Protein AF-A0A1S6EUA1-F1 (afdb_monomer_lite)

Foldseek 3Di:
DLVVLLVVLVVLLVVLVVLLVVLVVCVVVLVVLVVVLCVLVVVLVVVQDDDDPDPLSVLLVVLVVLLVVLSVLLVVLSCVLPPDDDQQDQDDPVVLVVQLVVQLVVVVVVVDDPVCSNVVSVVVSSVVSSVSSNVRSVVSVVVSVVSVVSNVVSVVSSVVSVVSSVVSVVSVVVVCVVVVVDPPPPPPPPPPDDDDDDDDDDDDDDDDDDDDDDDDDDDDDDDDDDDDDDDDDPDDDDDDDDDDDDDDDDDD

Structure (mmCIF, N/CA/C/O backbone):
data_AF-A0A1S6EUA1-F1
#
_entry.id   AF-A0A1S6EUA1-F1
#
loop_
_atom_site.group_PDB
_atom_site.id
_atom_site.type_symbol
_atom_site.label_atom_id
_atom_site.label_alt_id
_atom_site.label_comp_id
_atom_site.label_asym_id
_atom_site.label_entity_id
_atom_site.label_seq_id
_atom_site.pdbx_PDB_ins_code
_atom_site.Cartn_x
_atom_site.Cartn_y
_atom_site.Cartn_z
_atom_site.occupancy
_atom_site.B_iso_or_equiv
_atom_site.auth_seq_id
_atom_site.auth_comp_id
_atom_site.auth_asym_id
_atom_site.auth_atom_id
_atom_site.pdbx_PDB_model_num
ATOM 1 N N . MET A 1 1 ? -7.491 -8.483 34.861 1.00 74.00 1 MET A N 1
ATOM 2 C CA . MET A 1 1 ? -7.467 -9.248 33.589 1.00 74.00 1 MET A CA 1
ATOM 3 C C . MET A 1 1 ? -8.065 -8.430 32.451 1.00 74.00 1 MET A C 1
ATOM 5 O O . MET A 1 1 ? -7.442 -8.366 31.402 1.00 74.00 1 MET A O 1
ATOM 9 N N . PHE A 1 2 ? -9.201 -7.759 32.667 1.00 79.81 2 PHE A N 1
ATOM 10 C CA . PHE A 1 2 ? -9.838 -6.901 31.665 1.00 79.81 2 PHE A CA 1
ATOM 11 C C . PHE A 1 2 ? -8.942 -5.738 31.181 1.00 79.81 2 PHE A C 1
ATOM 13 O O . PHE A 1 2 ? -8.683 -5.632 29.987 1.00 79.81 2 PHE A O 1
ATOM 20 N N . ASP A 1 3 ? -8.320 -4.987 32.099 1.00 82.31 3 ASP A N 1
ATOM 21 C CA . ASP A 1 3 ? -7.388 -3.890 31.758 1.00 82.31 3 ASP A CA 1
ATOM 22 C C . ASP A 1 3 ? -6.218 -4.311 30.855 1.00 82.31 3 ASP A C 1
ATOM 24 O O . ASP A 1 3 ? -5.652 -3.505 30.118 1.00 82.31 3 ASP A O 1
ATOM 28 N N . TYR A 1 4 ? -5.804 -5.579 30.942 1.00 87.50 4 TYR A N 1
ATOM 29 C CA . TYR A 1 4 ? -4.745 -6.116 30.093 1.00 87.50 4 TYR A CA 1
ATOM 30 C C . TYR A 1 4 ? -5.233 -6.296 28.651 1.00 87.50 4 TYR A C 1
ATOM 32 O O . TYR A 1 4 ? -4.510 -5.950 27.718 1.00 87.50 4 TYR A O 1
ATOM 40 N N . LEU A 1 5 ? -6.459 -6.796 28.469 1.00 83.25 5 LEU A N 1
ATOM 41 C CA . LEU A 1 5 ? -7.067 -6.983 27.152 1.00 83.25 5 LEU A CA 1
ATOM 42 C C . LEU A 1 5 ? -7.322 -5.641 26.466 1.00 83.25 5 LEU A C 1
ATOM 44 O O . LEU A 1 5 ? -6.955 -5.482 25.306 1.00 83.25 5 LEU A O 1
ATOM 48 N N . GLU A 1 6 ? -7.855 -4.658 27.192 1.00 81.19 6 GLU A N 1
ATOM 49 C CA . GLU A 1 6 ? -8.087 -3.309 26.666 1.00 81.19 6 GLU A CA 1
ATOM 50 C C . GLU A 1 6 ? -6.788 -2.679 26.141 1.00 81.19 6 GLU A C 1
ATOM 52 O O . GLU A 1 6 ? -6.712 -2.257 24.983 1.00 81.19 6 GLU A O 1
ATOM 57 N N . LYS A 1 7 ? -5.725 -2.699 26.957 1.00 88.62 7 LYS A N 1
ATOM 58 C CA . LYS A 1 7 ? -4.402 -2.199 26.557 1.00 88.62 7 LYS A CA 1
ATOM 59 C C . LYS A 1 7 ? -3.855 -2.947 25.347 1.00 88.62 7 LYS A C 1
ATOM 61 O O . LYS A 1 7 ? -3.331 -2.320 24.430 1.00 88.62 7 LYS A O 1
ATOM 66 N N . HIS A 1 8 ? -3.996 -4.271 25.320 1.00 89.56 8 HIS A N 1
ATOM 67 C CA . HIS A 1 8 ? -3.525 -5.083 24.204 1.00 89.56 8 HIS A CA 1
ATOM 68 C C . HIS A 1 8 ? -4.258 -4.749 22.895 1.00 89.56 8 HIS A C 1
ATOM 70 O O . HIS A 1 8 ? -3.614 -4.599 21.856 1.00 89.56 8 HIS A O 1
ATOM 76 N N . CYS A 1 9 ? -5.580 -4.576 22.940 1.00 84.88 9 CYS A N 1
ATOM 77 C CA . CYS A 1 9 ? -6.389 -4.192 21.783 1.00 84.88 9 CYS A CA 1
ATOM 78 C C . CYS A 1 9 ? -6.052 -2.777 21.290 1.00 84.88 9 CYS A C 1
ATOM 80 O O . CYS A 1 9 ? -5.873 -2.577 20.087 1.00 84.88 9 CYS A O 1
ATOM 82 N N . ALA A 1 10 ? -5.885 -1.817 22.203 1.00 84.00 10 ALA A N 1
ATOM 83 C CA . ALA A 1 10 ? -5.484 -0.453 21.865 1.00 84.00 10 ALA A CA 1
ATOM 84 C C . ALA A 1 10 ? -4.084 -0.405 21.225 1.00 84.00 10 ALA A C 1
ATOM 86 O O . ALA A 1 10 ? -3.882 0.260 20.205 1.00 84.00 10 ALA A O 1
ATOM 87 N N . GLU A 1 11 ? -3.117 -1.148 21.772 1.00 90.88 11 GLU A N 1
ATOM 88 C CA . GLU A 1 11 ? -1.783 -1.279 21.179 1.00 90.88 11 GLU A CA 1
ATOM 89 C C . GLU A 1 11 ? -1.820 -1.955 19.808 1.00 90.88 11 GLU A C 1
ATOM 91 O O . GLU A 1 11 ? -1.130 -1.509 18.889 1.00 90.88 11 GLU A O 1
ATOM 96 N N . ALA A 1 12 ? -2.604 -3.024 19.654 1.00 85.50 12 ALA A N 1
ATOM 97 C CA . ALA A 1 12 ? -2.752 -3.715 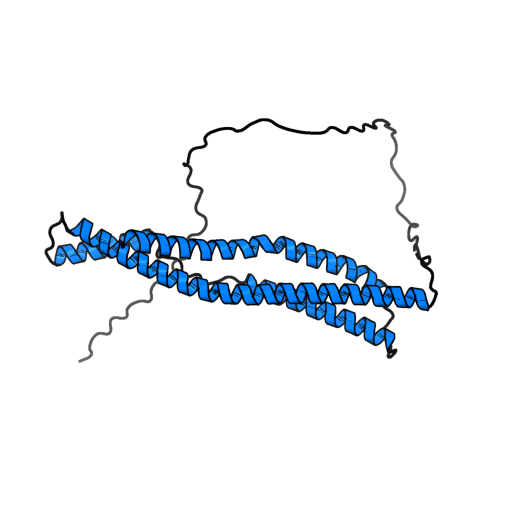18.380 1.00 85.50 12 ALA A CA 1
ATOM 98 C C . ALA A 1 12 ? -3.315 -2.769 17.314 1.00 85.50 12 ALA A C 1
ATOM 100 O O . ALA A 1 12 ? -2.728 -2.651 16.241 1.00 85.50 12 ALA A O 1
ATOM 101 N N . TYR A 1 13 ? -4.381 -2.032 17.634 1.00 85.62 13 TYR A N 1
ATOM 102 C CA . TYR A 1 13 ? -4.947 -1.019 16.748 1.00 85.62 13 TYR A CA 1
ATOM 103 C C . TYR A 1 13 ? -3.916 0.058 16.381 1.00 85.62 13 TYR A C 1
ATOM 105 O O . TYR A 1 13 ? -3.726 0.352 15.201 1.00 85.62 13 TYR A O 1
ATOM 113 N N . LYS A 1 14 ? -3.183 0.591 17.369 1.00 89.44 14 LYS A N 1
ATOM 114 C CA . LYS A 1 14 ? -2.126 1.582 17.132 1.00 89.44 14 LYS A CA 1
ATOM 115 C C . LYS A 1 14 ? -1.061 1.064 16.162 1.00 89.44 14 LYS A C 1
ATOM 117 O O . LYS A 1 14 ? -0.695 1.777 15.234 1.00 89.44 14 LYS A O 1
ATOM 122 N N . ARG A 1 15 ? -0.607 -0.185 16.319 1.00 89.44 15 ARG A N 1
ATOM 123 C CA . ARG A 1 15 ? 0.368 -0.800 15.400 1.00 89.44 15 ARG A CA 1
ATOM 124 C C . ARG A 1 15 ? -0.157 -0.873 13.966 1.00 89.44 15 ARG A C 1
ATOM 126 O O . ARG A 1 15 ? 0.614 -0.646 13.039 1.00 89.44 15 ARG A O 1
ATOM 133 N N . GLU A 1 16 ? -1.438 -1.187 13.772 1.00 86.88 16 GLU A N 1
ATOM 134 C CA . GLU A 1 16 ? -2.043 -1.241 12.433 1.00 86.88 16 GLU A CA 1
ATOM 135 C C . GLU A 1 16 ? -2.147 0.156 11.792 1.00 86.88 16 GLU A C 1
ATOM 137 O O . GLU A 1 16 ? -1.987 0.279 10.577 1.00 86.88 16 GLU A O 1
ATOM 142 N N . VAL A 1 17 ? -2.352 1.210 12.593 1.00 86.12 17 VAL A N 1
ATOM 143 C CA . VAL A 1 17 ? -2.317 2.611 12.132 1.00 86.12 17 VAL A CA 1
ATOM 144 C C . VAL A 1 17 ? -0.888 3.043 11.782 1.00 86.12 17 VAL A C 1
ATOM 146 O O . VAL A 1 17 ? -0.659 3.596 10.707 1.00 86.12 17 VAL A O 1
ATOM 149 N N . ASP A 1 18 ? 0.094 2.726 12.631 1.00 89.19 18 ASP A N 1
ATOM 150 C CA . ASP A 1 18 ? 1.508 3.057 12.400 1.00 89.19 18 ASP A CA 1
ATOM 151 C C . ASP A 1 18 ? 2.053 2.388 11.117 1.00 89.19 18 ASP A C 1
ATOM 153 O O . ASP A 1 18 ? 2.894 2.947 10.402 1.00 89.19 18 ASP A O 1
ATOM 157 N N . GLN A 1 19 ? 1.559 1.191 10.775 1.00 85.12 19 GLN A N 1
ATOM 158 C CA . GLN A 1 19 ? 1.903 0.519 9.517 1.00 85.12 19 GLN A CA 1
ATOM 159 C C . GLN A 1 19 ? 1.445 1.293 8.275 1.00 85.12 19 GLN A C 1
ATOM 161 O O . GLN A 1 19 ? 2.119 1.219 7.241 1.00 85.12 19 GLN A O 1
ATOM 166 N N . ASP A 1 20 ? 0.344 2.043 8.357 1.00 83.12 20 ASP A N 1
ATOM 167 C CA . ASP A 1 20 ? -0.140 2.859 7.244 1.00 83.12 20 ASP A CA 1
ATOM 168 C C . ASP A 1 20 ? 0.782 4.059 6.991 1.00 83.12 20 ASP A C 1
ATOM 170 O O . ASP A 1 20 ? 1.162 4.339 5.851 1.00 83.12 20 ASP A O 1
ATOM 174 N N . GLU A 1 21 ? 1.267 4.703 8.056 1.00 85.38 21 GLU A N 1
ATOM 175 C CA . GLU A 1 21 ? 2.239 5.798 7.945 1.00 85.38 21 GLU A CA 1
ATOM 176 C C . GLU A 1 21 ? 3.530 5.341 7.241 1.00 85.38 21 GLU A C 1
ATOM 178 O O . GLU A 1 21 ? 4.130 6.068 6.441 1.00 85.38 21 GLU A O 1
ATOM 183 N N . ASN A 1 22 ? 3.932 4.085 7.460 1.00 86.62 22 ASN A N 1
ATOM 184 C CA . ASN A 1 22 ? 5.102 3.501 6.811 1.00 86.62 22 ASN A CA 1
ATOM 185 C C . ASN A 1 22 ? 4.954 3.387 5.277 1.00 86.62 22 ASN A C 1
ATOM 187 O O . ASN A 1 22 ? 5.954 3.270 4.561 1.00 86.62 22 ASN A O 1
ATOM 191 N N . VAL A 1 23 ? 3.731 3.412 4.733 1.00 82.44 23 VAL A N 1
ATOM 192 C CA . VAL A 1 23 ? 3.513 3.496 3.279 1.00 82.44 23 VAL A CA 1
ATOM 193 C C . VAL A 1 23 ? 3.937 4.871 2.780 1.00 82.44 23 VAL A C 1
ATOM 195 O O . VAL A 1 23 ? 4.782 4.960 1.884 1.00 82.44 23 VAL A O 1
ATOM 198 N N . PHE A 1 24 ? 3.439 5.934 3.410 1.00 85.88 24 PHE A N 1
ATOM 199 C CA . PHE A 1 24 ? 3.768 7.311 3.043 1.00 85.88 24 PHE A CA 1
ATOM 200 C C . PHE A 1 24 ? 5.256 7.611 3.207 1.00 85.88 24 PHE A C 1
ATOM 202 O O . PHE A 1 24 ? 5.861 8.226 2.329 1.00 85.88 24 PHE A O 1
ATOM 209 N N . ARG A 1 25 ? 5.882 7.077 4.262 1.00 89.31 25 ARG A N 1
ATOM 210 C CA . ARG A 1 25 ? 7.328 7.213 4.488 1.00 89.31 25 ARG A CA 1
ATOM 211 C C . ARG A 1 25 ? 8.176 6.577 3.380 1.00 89.31 25 ARG A C 1
ATOM 213 O O . ARG A 1 25 ? 9.310 6.991 3.165 1.00 89.31 25 ARG A O 1
ATOM 220 N N . SER A 1 26 ? 7.638 5.594 2.657 1.00 90.12 26 SER A N 1
ATOM 221 C CA . SER A 1 26 ? 8.352 4.915 1.569 1.00 90.12 26 SER A CA 1
ATOM 222 C C . SER A 1 26 ? 8.176 5.549 0.188 1.00 90.12 26 SER A C 1
ATOM 224 O O . SER A 1 26 ? 8.956 5.245 -0.714 1.00 90.12 26 SER A O 1
ATOM 226 N N . LEU A 1 27 ? 7.208 6.456 0.006 1.00 90.12 27 LEU A N 1
ATOM 227 C CA . LEU A 1 27 ? 6.959 7.119 -1.281 1.00 90.12 27 LEU A CA 1
ATOM 228 C C . LEU A 1 27 ? 8.180 7.862 -1.849 1.00 90.12 27 LEU A C 1
ATOM 230 O O . LEU A 1 27 ? 8.444 7.703 -3.044 1.00 90.12 27 LEU A O 1
ATOM 234 N N . PRO A 1 28 ? 8.974 8.604 -1.049 1.00 94.12 28 PRO A N 1
ATOM 235 C CA . PRO A 1 28 ? 10.167 9.274 -1.562 1.00 94.12 28 PRO A CA 1
ATOM 236 C C . PRO A 1 28 ? 11.187 8.304 -2.173 1.00 94.12 28 PRO A C 1
ATOM 238 O O . PRO A 1 28 ? 11.816 8.626 -3.176 1.00 94.12 28 PRO A O 1
ATOM 241 N N . PHE A 1 29 ? 11.316 7.093 -1.620 1.00 92.00 29 PHE A N 1
ATOM 242 C CA . PHE A 1 29 ? 12.220 6.067 -2.147 1.00 92.00 29 PHE A CA 1
ATOM 243 C C . PHE A 1 29 ? 11.764 5.539 -3.516 1.00 92.00 29 PHE A C 1
ATOM 245 O O . PHE A 1 29 ? 12.578 5.387 -4.431 1.00 92.00 29 PHE A O 1
ATOM 252 N N . PHE A 1 30 ? 10.459 5.301 -3.687 1.00 91.94 30 PHE A N 1
ATOM 253 C CA . PHE A 1 30 ? 9.894 4.928 -4.987 1.00 91.94 30 PHE A CA 1
ATOM 254 C C . PHE A 1 30 ? 10.106 6.035 -6.022 1.00 91.94 30 PHE A C 1
ATOM 256 O O . PHE A 1 30 ? 10.570 5.759 -7.127 1.00 91.94 30 PHE A O 1
ATOM 263 N N . ALA A 1 31 ? 9.828 7.287 -5.648 1.00 93.88 31 ALA A N 1
ATOM 264 C CA . ALA A 1 31 ? 10.013 8.440 -6.522 1.00 93.88 31 ALA A CA 1
ATOM 265 C C . ALA A 1 31 ? 11.479 8.613 -6.951 1.00 93.88 31 ALA A C 1
ATOM 267 O O . ALA A 1 31 ? 11.753 8.786 -8.137 1.00 93.88 31 ALA A O 1
ATOM 268 N N . ALA A 1 32 ? 12.425 8.499 -6.014 1.00 95.75 32 ALA A N 1
ATOM 269 C CA . ALA A 1 32 ? 13.853 8.577 -6.312 1.00 95.75 32 ALA A CA 1
ATOM 270 C C . ALA A 1 32 ? 14.290 7.480 -7.294 1.00 95.75 32 ALA A C 1
ATOM 272 O O . ALA A 1 32 ? 14.979 7.758 -8.274 1.00 95.75 32 ALA A O 1
ATOM 273 N N . THR A 1 33 ? 13.840 6.242 -7.073 1.00 94.00 33 THR A N 1
ATOM 274 C CA . THR A 1 33 ? 14.194 5.107 -7.936 1.00 94.00 33 THR A CA 1
ATOM 275 C C . THR A 1 33 ? 13.605 5.254 -9.341 1.00 94.00 33 THR A C 1
ATOM 277 O O . THR A 1 33 ? 14.292 4.981 -10.325 1.00 94.00 33 THR A O 1
ATOM 280 N N . LEU A 1 34 ? 12.364 5.735 -9.459 1.00 93.38 34 LEU A N 1
ATOM 281 C CA . LEU A 1 34 ? 11.766 6.085 -10.752 1.00 93.38 34 LEU A CA 1
ATOM 282 C C . LEU A 1 34 ? 12.544 7.210 -11.444 1.00 93.38 34 LEU A C 1
ATOM 284 O O . LEU A 1 34 ? 12.797 7.125 -12.642 1.00 93.38 34 LEU A O 1
ATOM 288 N N . GLY A 1 35 ? 12.983 8.224 -10.694 1.00 95.12 35 GLY A N 1
ATOM 289 C CA . GLY A 1 35 ? 13.841 9.292 -11.209 1.00 95.12 35 GLY A CA 1
ATOM 290 C C . GLY A 1 35 ? 15.148 8.759 -11.799 1.00 95.12 35 GLY A C 1
ATOM 291 O O . GLY A 1 35 ? 15.516 9.133 -12.911 1.00 95.12 35 GLY A O 1
ATOM 292 N N . VAL A 1 36 ? 15.807 7.824 -11.108 1.00 95.38 36 VAL A N 1
ATOM 293 C CA . VAL A 1 36 ? 17.011 7.142 -11.615 1.00 95.38 36 VAL A CA 1
ATOM 294 C C . VAL A 1 36 ? 16.710 6.353 -12.891 1.00 95.38 36 VAL A C 1
ATOM 296 O O . VAL A 1 36 ? 17.462 6.458 -13.857 1.00 95.38 36 VAL A O 1
ATOM 299 N N . GLN A 1 37 ? 15.604 5.604 -12.940 1.00 93.25 37 GLN A N 1
ATOM 300 C CA . GLN A 1 37 ? 15.212 4.878 -14.155 1.00 93.25 37 GLN A CA 1
ATOM 301 C C . GLN A 1 37 ? 14.992 5.826 -15.335 1.00 93.25 37 GLN A C 1
ATOM 303 O O . GLN A 1 37 ? 15.506 5.578 -16.421 1.00 93.25 37 GLN A O 1
ATOM 308 N N . ILE A 1 38 ? 14.289 6.940 -15.123 1.00 93.75 38 ILE A N 1
ATOM 309 C CA . ILE A 1 38 ? 14.068 7.959 -16.156 1.00 93.75 38 ILE A CA 1
ATOM 310 C C . ILE A 1 38 ? 15.405 8.548 -16.629 1.00 93.75 38 ILE A C 1
ATOM 312 O O . ILE A 1 38 ? 15.629 8.659 -17.833 1.00 93.75 38 ILE A O 1
ATOM 316 N N . ALA A 1 39 ? 16.315 8.865 -15.704 1.00 94.56 39 ALA A N 1
ATOM 317 C CA . ALA A 1 39 ? 17.638 9.395 -16.030 1.00 94.56 39 ALA A CA 1
ATOM 318 C C . ALA A 1 39 ? 18.484 8.422 -16.870 1.00 94.56 39 ALA A C 1
ATOM 320 O O . ALA A 1 39 ? 19.243 8.864 -17.730 1.00 94.56 39 ALA A O 1
ATOM 321 N N . ILE A 1 40 ? 18.329 7.110 -16.659 1.00 92.25 40 ILE A N 1
ATOM 322 C CA . ILE A 1 40 ? 18.958 6.070 -17.485 1.00 92.25 40 ILE A CA 1
ATOM 323 C C . ILE A 1 40 ? 18.266 5.971 -18.852 1.00 92.25 40 ILE A C 1
ATOM 325 O O . ILE A 1 40 ? 18.936 5.897 -19.877 1.00 92.25 40 ILE A O 1
ATOM 329 N N . LEU A 1 41 ? 16.932 5.984 -18.892 1.00 93.06 41 LEU A N 1
ATOM 330 C CA . LEU A 1 41 ? 16.166 5.727 -20.113 1.00 93.06 41 LEU A CA 1
ATOM 331 C C . LEU A 1 41 ? 16.222 6.871 -21.130 1.00 93.06 41 LEU A C 1
ATOM 333 O O . LEU A 1 41 ? 16.334 6.594 -22.320 1.00 93.06 41 LEU A O 1
ATOM 337 N N . ILE A 1 42 ? 16.183 8.137 -20.700 1.00 94.31 42 ILE A N 1
ATOM 338 C CA . ILE A 1 42 ? 16.215 9.303 -21.606 1.00 94.31 42 ILE A CA 1
ATOM 339 C C . ILE A 1 42 ? 17.389 9.248 -22.609 1.00 94.31 42 ILE A C 1
ATOM 341 O O . ILE A 1 42 ? 17.136 9.313 -23.817 1.00 94.31 42 ILE A O 1
ATOM 345 N N . PRO A 1 43 ? 18.661 9.111 -22.180 1.00 93.19 43 PRO A N 1
ATOM 346 C CA . PRO A 1 43 ? 19.782 9.063 -23.114 1.00 93.19 43 PRO A CA 1
ATOM 347 C C . PRO A 1 43 ? 19.796 7.786 -23.963 1.00 93.19 43 PRO A C 1
ATOM 349 O O . PRO A 1 43 ? 20.267 7.837 -25.099 1.00 93.19 43 PRO A O 1
ATOM 352 N N . LEU A 1 44 ? 19.280 6.661 -23.453 1.00 91.88 44 LEU A N 1
ATOM 353 C CA . LEU A 1 44 ? 19.180 5.417 -24.224 1.00 91.88 44 LEU A CA 1
ATOM 354 C C . LEU A 1 44 ? 18.175 5.566 -25.365 1.00 91.88 44 LEU A C 1
ATOM 356 O O . LEU A 1 44 ? 18.509 5.262 -26.506 1.00 91.88 44 LEU A O 1
ATOM 360 N N . VAL A 1 45 ? 16.985 6.106 -25.082 1.00 93.50 45 VAL A N 1
ATOM 361 C CA . VAL A 1 45 ? 15.932 6.345 -26.083 1.00 93.50 45 VAL A CA 1
ATOM 362 C C . VAL A 1 45 ? 16.420 7.255 -27.206 1.00 93.50 45 VAL A C 1
ATOM 364 O O . VAL A 1 45 ? 16.160 6.974 -28.372 1.00 93.50 45 VAL A O 1
ATOM 367 N N . ALA A 1 46 ? 17.203 8.287 -26.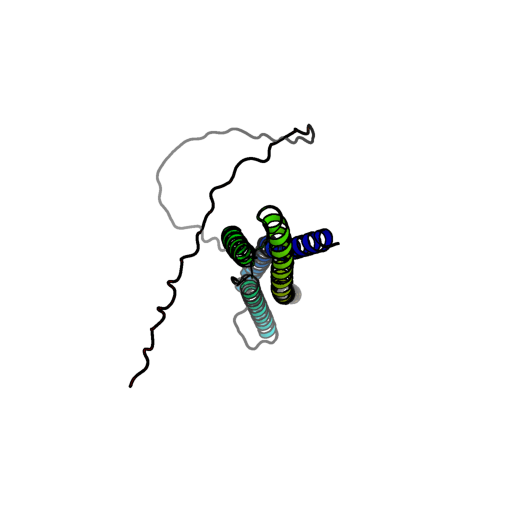887 1.00 91.81 46 ALA A N 1
ATOM 368 C CA . ALA A 1 46 ? 17.790 9.172 -27.894 1.00 91.81 46 ALA A CA 1
ATOM 369 C C . ALA A 1 46 ? 18.821 8.481 -28.814 1.00 91.81 46 ALA A C 1
ATOM 371 O O . ALA A 1 46 ? 19.114 8.989 -29.895 1.00 91.81 46 ALA A O 1
ATOM 372 N N . ARG A 1 47 ? 19.385 7.344 -28.389 1.00 91.75 47 ARG A N 1
ATOM 373 C CA . ARG A 1 47 ? 20.386 6.562 -29.133 1.00 91.75 47 ARG A CA 1
ATOM 374 C C . ARG A 1 47 ? 19.815 5.297 -29.768 1.00 91.75 47 ARG A C 1
ATOM 376 O O . ARG A 1 47 ? 20.562 4.566 -30.417 1.00 91.75 47 ARG A O 1
ATOM 383 N N . LEU A 1 48 ? 18.530 5.003 -29.567 1.00 92.00 48 LEU A N 1
ATOM 384 C CA . LEU A 1 48 ? 17.932 3.790 -30.107 1.00 92.00 48 LEU A CA 1
ATOM 385 C C . LEU A 1 48 ? 17.927 3.841 -31.646 1.00 92.00 48 LEU A C 1
ATOM 387 O O . LEU A 1 48 ? 17.535 4.854 -32.232 1.00 92.00 48 LEU A O 1
ATOM 391 N N . PRO A 1 49 ? 18.351 2.758 -32.321 1.00 91.06 49 PRO A N 1
ATOM 392 C CA . PRO A 1 49 ? 18.259 2.675 -33.771 1.00 91.06 49 PRO A CA 1
ATOM 393 C C . PRO A 1 49 ? 16.791 2.716 -34.207 1.00 91.06 49 PRO A C 1
ATOM 395 O O . PRO A 1 49 ? 15.909 2.235 -33.498 1.00 91.06 49 PRO A O 1
ATOM 398 N N . ALA A 1 50 ? 16.525 3.259 -35.397 1.00 92.31 50 ALA A N 1
ATOM 399 C CA . ALA A 1 50 ? 15.184 3.223 -35.972 1.00 92.31 50 ALA A CA 1
ATOM 400 C C . ALA A 1 50 ? 14.683 1.774 -36.086 1.00 92.31 50 ALA A C 1
ATOM 402 O O . ALA A 1 50 ? 15.460 0.868 -36.400 1.00 92.31 50 ALA A O 1
ATOM 403 N N . PHE A 1 51 ? 13.385 1.568 -35.861 1.00 92.62 51 PHE A N 1
ATOM 404 C CA . PHE A 1 51 ? 12.780 0.241 -35.882 1.00 92.62 51 PHE A CA 1
ATOM 405 C C . PHE A 1 51 ? 13.016 -0.465 -37.226 1.00 92.62 51 PHE A C 1
ATOM 407 O O . PHE A 1 51 ? 12.651 0.038 -38.291 1.00 92.62 51 PHE A O 1
ATOM 414 N N . ARG A 1 52 ? 13.648 -1.639 -37.164 1.00 93.38 52 ARG A N 1
ATOM 415 C CA . ARG A 1 52 ? 13.974 -2.522 -38.290 1.00 93.38 52 ARG A CA 1
ATOM 416 C C . ARG A 1 52 ? 13.847 -3.966 -37.814 1.00 93.38 52 ARG A C 1
ATOM 418 O O . ARG A 1 52 ? 14.048 -4.236 -36.633 1.00 93.38 52 ARG A O 1
ATOM 425 N N . LEU A 1 53 ? 13.571 -4.897 -38.727 1.00 93.81 53 LEU A N 1
ATOM 426 C CA . LEU A 1 53 ? 13.464 -6.339 -38.437 1.00 93.81 53 LEU A CA 1
ATOM 427 C C . LEU A 1 53 ? 14.832 -7.023 -38.226 1.00 93.81 53 LEU A C 1
ATOM 429 O O . LEU A 1 53 ? 15.006 -8.199 -38.529 1.00 93.81 53 LEU A O 1
ATOM 433 N N . ASP A 1 54 ? 15.810 -6.276 -37.722 1.00 94.12 54 ASP A N 1
ATOM 434 C CA . ASP A 1 54 ? 17.108 -6.793 -37.306 1.00 94.12 54 ASP A CA 1
ATOM 435 C C . ASP A 1 54 ? 16.970 -7.380 -35.886 1.00 94.12 54 ASP A C 1
ATOM 437 O O . ASP A 1 54 ? 16.448 -6.681 -35.005 1.00 94.12 54 ASP A O 1
ATOM 441 N N . PRO A 1 55 ? 17.409 -8.631 -35.629 1.00 93.38 55 PRO A N 1
ATOM 442 C CA . PRO A 1 55 ? 17.353 -9.252 -34.308 1.00 93.38 55 PRO A CA 1
ATOM 443 C C . PRO A 1 55 ? 17.856 -8.356 -33.171 1.00 93.38 55 PRO A C 1
ATOM 445 O O . PRO A 1 55 ? 17.232 -8.306 -32.113 1.00 93.38 55 PRO A O 1
ATOM 448 N N . TYR A 1 56 ? 18.939 -7.604 -33.387 1.00 92.62 56 TYR A N 1
ATOM 449 C CA . TYR A 1 56 ? 19.480 -6.694 -32.375 1.00 92.62 56 TYR A CA 1
ATOM 450 C C . TYR A 1 56 ? 18.506 -5.553 -32.041 1.00 92.62 56 TYR A C 1
ATOM 452 O O . TYR A 1 56 ? 18.206 -5.291 -30.873 1.00 92.62 56 TYR A O 1
ATOM 460 N N . VAL A 1 57 ? 17.952 -4.908 -33.070 1.00 93.75 57 VAL A N 1
ATOM 461 C CA . VAL A 1 57 ? 16.989 -3.807 -32.919 1.00 93.75 57 VAL A CA 1
ATOM 462 C C . VAL A 1 57 ? 15.711 -4.290 -32.234 1.00 93.75 57 VAL A C 1
ATOM 464 O O . VAL A 1 57 ? 15.176 -3.584 -31.375 1.00 93.75 57 VAL A O 1
ATOM 467 N N . LEU A 1 58 ? 15.250 -5.500 -32.566 1.00 95.62 58 LEU A N 1
ATOM 468 C CA . LEU A 1 58 ? 14.103 -6.136 -31.917 1.00 95.62 58 LEU A CA 1
ATOM 469 C C . LEU A 1 58 ? 14.358 -6.385 -30.425 1.00 95.62 58 LEU A C 1
ATOM 471 O O . LEU A 1 58 ? 13.484 -6.091 -29.611 1.00 95.62 58 LEU A O 1
ATOM 475 N N . VAL A 1 59 ? 15.553 -6.858 -30.052 1.00 95.00 59 VAL A N 1
ATOM 476 C CA . VAL A 1 59 ? 15.937 -7.049 -28.642 1.00 95.00 59 VAL A CA 1
ATOM 477 C C . VAL A 1 59 ? 15.924 -5.721 -27.881 1.00 95.00 59 VAL A C 1
ATOM 479 O O . VAL A 1 59 ? 15.343 -5.659 -26.797 1.00 95.00 59 VAL A O 1
ATOM 482 N N . LEU A 1 60 ? 16.482 -4.644 -28.447 1.00 94.69 60 LEU A N 1
ATOM 483 C CA . LEU A 1 60 ? 16.477 -3.323 -27.802 1.00 94.69 60 LEU A CA 1
ATOM 484 C C . LEU A 1 60 ? 15.058 -2.778 -27.590 1.00 94.69 60 LEU A C 1
ATOM 486 O O . LEU A 1 60 ? 14.728 -2.324 -26.494 1.00 94.69 60 LEU A O 1
ATOM 490 N N . HIS A 1 61 ? 14.201 -2.840 -28.614 1.00 94.75 61 HIS A N 1
ATOM 491 C CA . HIS A 1 61 ? 12.816 -2.370 -28.501 1.00 94.75 61 HIS A CA 1
ATOM 492 C C . HIS A 1 61 ? 11.994 -3.251 -27.555 1.00 94.75 61 HIS A C 1
ATOM 494 O O . HIS A 1 61 ? 11.161 -2.734 -26.813 1.00 94.75 61 HIS A O 1
ATOM 500 N N . GLY A 1 62 ? 12.253 -4.562 -27.533 1.00 95.81 62 GLY A N 1
ATOM 501 C CA . GLY A 1 62 ? 11.644 -5.492 -26.585 1.00 95.81 62 GLY A CA 1
ATOM 502 C C . GLY A 1 62 ? 12.023 -5.173 -25.139 1.00 95.81 62 GLY A C 1
ATOM 503 O O . GLY A 1 62 ? 11.143 -5.057 -24.288 1.00 95.81 62 GLY A O 1
ATOM 504 N N . LEU A 1 63 ? 13.313 -4.955 -24.865 1.00 95.44 63 LEU A N 1
ATOM 505 C CA . LEU A 1 63 ? 13.815 -4.543 -23.549 1.00 95.44 63 LEU A CA 1
ATOM 506 C C . LEU A 1 63 ? 13.231 -3.194 -23.115 1.00 95.44 63 LEU A C 1
ATOM 508 O O . LEU A 1 63 ? 12.790 -3.056 -21.972 1.00 95.44 63 LEU A O 1
ATOM 512 N N . LEU A 1 64 ? 13.179 -2.216 -24.023 1.00 95.50 64 LEU A N 1
ATOM 513 C CA . LEU A 1 64 ? 12.575 -0.911 -23.756 1.00 95.50 64 LEU A CA 1
ATOM 514 C C . LEU A 1 64 ? 11.079 -1.040 -23.442 1.00 95.50 64 LEU A C 1
ATOM 516 O O . LEU A 1 64 ? 10.612 -0.491 -22.445 1.00 95.50 64 LEU A O 1
ATOM 520 N N . GLY A 1 65 ? 10.337 -1.793 -24.258 1.00 95.94 65 GLY A N 1
ATOM 521 C CA . GLY A 1 65 ? 8.911 -2.040 -24.061 1.00 95.94 65 GLY A CA 1
ATOM 522 C C . GLY A 1 65 ? 8.629 -2.742 -22.735 1.00 95.94 65 GLY A C 1
ATOM 523 O O . GLY A 1 65 ? 7.771 -2.297 -21.975 1.00 95.94 65 GLY A O 1
ATOM 524 N N . LEU A 1 66 ? 9.398 -3.782 -22.404 1.00 96.62 66 LEU A N 1
ATOM 525 C CA . LEU A 1 66 ? 9.256 -4.512 -21.145 1.00 96.62 66 LEU A CA 1
ATOM 526 C C . LEU A 1 66 ? 9.605 -3.637 -19.933 1.00 96.62 66 LEU A C 1
ATOM 528 O O . LEU A 1 66 ? 8.909 -3.687 -18.919 1.00 96.62 66 LEU A O 1
ATOM 532 N N . THR A 1 67 ? 10.628 -2.786 -20.055 1.00 95.00 67 THR A N 1
ATOM 533 C CA . THR A 1 67 ? 10.954 -1.783 -19.032 1.00 95.00 67 THR A CA 1
ATOM 534 C C . THR A 1 67 ? 9.791 -0.811 -18.839 1.00 95.00 67 THR A C 1
ATOM 536 O O . THR A 1 67 ? 9.370 -0.578 -17.707 1.00 95.00 67 THR A O 1
ATOM 539 N N . GLY A 1 68 ? 9.214 -0.296 -19.931 1.00 94.38 68 GLY A N 1
ATOM 540 C CA . GLY A 1 68 ? 8.048 0.587 -19.895 1.00 94.38 68 GLY A CA 1
ATOM 541 C C . GLY A 1 68 ? 6.837 -0.059 -19.218 1.00 94.38 68 GLY A C 1
ATOM 542 O O . GLY A 1 68 ? 6.230 0.547 -18.337 1.00 94.38 68 GLY A O 1
ATOM 543 N N . VAL A 1 69 ? 6.533 -1.319 -19.547 1.00 96.75 69 VAL A N 1
ATOM 544 C CA . VAL A 1 69 ? 5.484 -2.099 -18.868 1.00 96.75 69 VAL A CA 1
ATOM 545 C C . VAL A 1 69 ? 5.786 -2.238 -17.374 1.00 96.75 69 VAL A C 1
ATOM 547 O O . VAL A 1 69 ? 4.894 -2.033 -16.553 1.00 96.75 69 VAL A O 1
ATOM 550 N N . GLY A 1 70 ? 7.035 -2.523 -16.996 1.00 94.00 70 GLY A N 1
ATOM 551 C CA . GLY A 1 70 ? 7.456 -2.606 -15.595 1.00 94.00 70 GLY A CA 1
ATOM 552 C C . GLY A 1 70 ? 7.262 -1.295 -14.822 1.00 94.00 70 GLY A C 1
ATOM 553 O O . GLY A 1 70 ? 6.755 -1.308 -13.696 1.00 94.00 70 GLY A O 1
ATOM 554 N N . VAL A 1 71 ? 7.589 -0.155 -15.439 1.00 93.75 71 VAL A N 1
ATOM 555 C CA . VAL A 1 71 ? 7.354 1.182 -14.867 1.00 93.75 71 VAL A CA 1
ATOM 556 C C . VAL A 1 71 ? 5.859 1.438 -14.679 1.00 93.75 71 VAL A C 1
ATOM 558 O O . VAL A 1 71 ? 5.437 1.805 -13.581 1.00 93.75 71 VAL A O 1
ATOM 561 N N . VAL A 1 72 ? 5.037 1.189 -15.705 1.00 95.62 72 VAL A N 1
ATOM 562 C CA . VAL A 1 72 ? 3.576 1.363 -15.624 1.00 95.62 72 VAL A CA 1
ATOM 563 C C . VAL A 1 72 ? 2.983 0.479 -14.527 1.00 95.62 72 VAL A C 1
ATOM 565 O O . VAL A 1 72 ? 2.224 0.965 -13.691 1.00 95.62 72 VAL A O 1
ATOM 568 N N . MET A 1 73 ? 3.377 -0.794 -14.464 1.00 94.50 73 MET A N 1
ATOM 569 C CA . MET A 1 73 ? 2.935 -1.724 -13.421 1.00 94.50 73 MET A CA 1
ATOM 570 C C . MET A 1 73 ? 3.327 -1.247 -12.020 1.00 94.50 73 MET A C 1
ATOM 572 O O . MET A 1 73 ? 2.523 -1.342 -11.092 1.00 94.50 73 MET A O 1
ATOM 576 N N . THR A 1 74 ? 4.529 -0.689 -11.861 1.00 92.75 74 THR A N 1
ATOM 577 C CA . THR A 1 74 ? 4.973 -0.096 -10.592 1.00 92.75 74 THR A CA 1
ATOM 578 C C . THR A 1 74 ? 4.054 1.047 -10.166 1.00 92.75 74 THR A C 1
ATOM 580 O O . THR A 1 74 ? 3.609 1.072 -9.019 1.00 92.75 74 THR A O 1
ATOM 583 N N . VAL A 1 75 ? 3.722 1.962 -11.083 1.00 94.12 75 VAL A N 1
ATOM 584 C CA . VAL A 1 75 ? 2.821 3.093 -10.809 1.00 94.12 75 VAL A CA 1
ATOM 585 C C . VAL A 1 75 ? 1.412 2.608 -10.469 1.00 94.12 75 VAL A C 1
ATOM 587 O O . VAL A 1 75 ? 0.834 3.074 -9.490 1.00 94.12 75 VAL A O 1
ATOM 590 N N . VAL A 1 76 ? 0.875 1.640 -11.217 1.00 94.75 76 VAL A N 1
ATOM 591 C CA . VAL A 1 76 ? -0.452 1.059 -10.957 1.00 94.75 76 VAL A CA 1
ATOM 592 C C . VAL A 1 76 ? -0.503 0.403 -9.578 1.00 94.75 76 VAL A C 1
ATOM 594 O O . VAL A 1 76 ? -1.420 0.673 -8.804 1.00 94.75 76 VAL A O 1
ATOM 597 N N . PHE A 1 77 ? 0.486 -0.419 -9.219 1.00 92.88 77 PHE A N 1
ATOM 598 C CA . PHE A 1 77 ? 0.515 -1.031 -7.890 1.00 92.88 77 PHE A CA 1
ATOM 599 C C . PHE A 1 77 ? 0.729 -0.010 -6.778 1.00 92.88 77 PHE A C 1
ATOM 601 O O . PHE A 1 77 ? 0.140 -0.162 -5.708 1.00 92.88 77 PHE A O 1
ATOM 608 N N . LEU A 1 78 ? 1.519 1.038 -7.015 1.00 91.19 78 LEU A N 1
ATOM 609 C CA . LEU A 1 78 ? 1.686 2.116 -6.047 1.00 91.19 78 LEU A CA 1
ATOM 610 C C . LEU A 1 78 ? 0.372 2.873 -5.836 1.00 91.19 78 LEU A C 1
ATOM 612 O O . LEU A 1 78 ? 0.002 3.119 -4.694 1.00 91.19 78 LEU A O 1
ATOM 616 N N . PHE A 1 79 ? -0.365 3.159 -6.911 1.00 92.19 79 PHE A N 1
ATOM 617 C CA . PHE A 1 79 ? -1.688 3.776 -6.845 1.00 92.19 79 PHE A CA 1
ATOM 618 C C . PHE A 1 79 ? -2.685 2.905 -6.073 1.00 92.19 79 PHE A C 1
ATOM 620 O O . PHE A 1 79 ? -3.369 3.390 -5.178 1.00 92.19 79 PHE A O 1
ATOM 627 N N . ILE A 1 80 ? -2.728 1.597 -6.346 1.00 90.88 80 ILE A N 1
ATOM 628 C CA . ILE A 1 80 ? -3.577 0.659 -5.593 1.00 90.88 80 ILE A CA 1
ATOM 629 C C . ILE A 1 80 ? -3.158 0.605 -4.114 1.00 90.88 80 ILE A C 1
ATOM 631 O O . ILE A 1 80 ? -4.008 0.490 -3.230 1.00 90.88 80 ILE A O 1
ATOM 635 N N . ALA A 1 81 ? -1.857 0.693 -3.820 1.00 88.50 81 ALA A N 1
ATOM 636 C CA . ALA A 1 81 ? -1.358 0.709 -2.449 1.00 88.50 81 ALA A CA 1
ATOM 637 C C . ALA A 1 81 ? -1.763 1.989 -1.693 1.00 88.50 81 ALA A C 1
ATOM 639 O O . ALA A 1 81 ? -2.086 1.895 -0.506 1.00 88.50 81 ALA A O 1
ATOM 640 N N . THR A 1 82 ? -1.780 3.147 -2.366 1.00 87.94 82 THR A N 1
ATOM 641 C CA . THR A 1 82 ? -2.083 4.462 -1.772 1.00 87.94 82 THR A CA 1
ATOM 642 C C . THR A 1 82 ? -3.546 4.885 -1.857 1.00 87.94 82 THR A C 1
ATOM 644 O O . THR A 1 82 ? -3.922 5.844 -1.185 1.00 87.94 82 THR A O 1
ATOM 647 N N . ALA A 1 83 ? -4.378 4.197 -2.644 1.00 87.81 83 ALA A N 1
ATOM 648 C CA . ALA A 1 83 ? -5.793 4.526 -2.781 1.00 87.81 83 ALA A CA 1
ATOM 649 C C . ALA A 1 83 ? -6.478 4.641 -1.405 1.00 87.81 83 ALA A C 1
ATOM 651 O O . ALA A 1 83 ? -6.209 3.841 -0.497 1.00 87.81 83 ALA A O 1
ATOM 652 N N . GLN A 1 84 ? -7.333 5.665 -1.261 1.00 75.94 84 GLN A N 1
ATOM 653 C CA . GLN A 1 84 ? -8.058 5.971 -0.023 1.00 75.94 84 GLN A CA 1
ATOM 654 C C . GLN A 1 84 ? -8.894 4.773 0.430 1.00 75.94 84 GLN A C 1
ATOM 656 O O . GLN A 1 84 ? -9.417 4.018 -0.391 1.00 75.94 84 GLN A O 1
ATOM 661 N N . ARG A 1 85 ? -9.010 4.598 1.750 1.00 72.38 85 ARG A N 1
ATOM 662 C CA . ARG A 1 85 ? -9.675 3.441 2.347 1.00 72.38 85 ARG A CA 1
ATOM 663 C C . ARG A 1 85 ? -10.729 3.819 3.356 1.00 72.38 85 ARG A C 1
ATOM 665 O O . ARG A 1 85 ? -10.597 4.797 4.086 1.00 72.38 85 ARG A O 1
ATOM 672 N N . THR A 1 86 ? -11.699 2.924 3.448 1.00 80.50 86 THR A N 1
ATOM 673 C CA . THR A 1 86 ? -12.646 2.833 4.547 1.00 80.50 86 THR A CA 1
ATOM 674 C C . THR A 1 86 ? -11.962 2.100 5.697 1.00 80.50 86 THR A C 1
ATOM 676 O O . THR A 1 86 ? -12.076 0.883 5.835 1.00 80.50 86 THR A O 1
ATOM 679 N N . PHE A 1 87 ? -11.170 2.832 6.478 1.00 82.12 87 PHE A N 1
ATOM 680 C CA . PHE A 1 87 ? -10.733 2.337 7.777 1.00 82.12 87 PHE A CA 1
ATOM 681 C C . PHE A 1 87 ? -11.941 2.267 8.700 1.00 82.12 87 PHE A C 1
ATOM 683 O O . PHE A 1 87 ? -12.754 3.196 8.745 1.00 82.12 87 PHE A O 1
ATOM 690 N N . ARG A 1 88 ? -12.044 1.173 9.456 1.00 87.88 88 ARG A N 1
ATOM 691 C CA . ARG A 1 88 ? -12.972 1.140 10.578 1.00 87.88 88 ARG A CA 1
ATOM 692 C C . ARG A 1 88 ? -12.269 1.802 11.750 1.00 87.88 88 ARG A C 1
ATOM 694 O O . ARG A 1 88 ? -11.321 1.253 12.312 1.00 87.88 88 ARG A O 1
ATOM 701 N N . TYR A 1 89 ? -12.703 3.016 12.051 1.00 88.12 89 TYR A N 1
ATOM 702 C CA . TYR A 1 89 ? -12.277 3.723 13.245 1.00 88.12 89 TYR A CA 1
ATOM 703 C C . TYR A 1 89 ? -13.150 3.288 14.421 1.00 88.12 89 TYR A C 1
ATOM 705 O O . TYR A 1 89 ? -14.339 3.016 14.221 1.00 88.12 89 TYR A O 1
ATOM 713 N N . PRO A 1 90 ? -12.585 3.241 15.637 1.00 89.00 90 PRO A N 1
ATOM 714 C CA . PRO A 1 90 ? -13.388 3.147 16.838 1.00 89.00 90 PRO A CA 1
ATOM 715 C C . PRO A 1 90 ? -14.431 4.276 16.863 1.00 89.00 90 PRO A C 1
ATOM 717 O O . PRO A 1 90 ? -14.195 5.353 16.298 1.00 89.00 90 PRO A O 1
ATOM 720 N N . PRO A 1 91 ? -15.577 4.049 17.517 1.00 91.88 91 PRO A N 1
ATOM 721 C CA . PRO A 1 91 ? -16.588 5.076 17.728 1.00 91.88 91 PRO A CA 1
ATOM 722 C C . PRO A 1 91 ? -15.969 6.339 18.339 1.00 91.88 91 PRO A C 1
ATOM 724 O O . PRO A 1 91 ? -15.083 6.277 19.191 1.00 91.88 91 PRO A O 1
ATOM 727 N N . SER A 1 92 ? -16.432 7.502 17.880 1.00 92.94 92 SER A N 1
ATOM 728 C CA . SER A 1 92 ? -15.936 8.788 18.370 1.00 92.94 92 SER A CA 1
ATOM 729 C C . SER A 1 92 ? -16.292 8.997 19.841 1.00 92.94 92 SER A C 1
ATOM 731 O O . SER A 1 92 ? -17.292 8.472 20.327 1.00 92.94 92 SER A O 1
ATOM 733 N N . GLU A 1 93 ? -15.534 9.843 20.542 1.00 91.50 93 GLU A N 1
ATOM 734 C CA . GLU A 1 93 ? -15.811 10.198 21.944 1.00 91.50 93 GLU A CA 1
ATOM 735 C C . GLU A 1 93 ? -17.257 10.672 22.150 1.00 91.50 93 GLU A C 1
ATOM 737 O O . GLU A 1 93 ? -17.904 10.332 23.137 1.00 91.50 93 GLU A O 1
ATOM 742 N N . THR A 1 94 ? -17.815 11.401 21.179 1.00 94.69 94 THR A N 1
ATOM 743 C CA . THR A 1 94 ? -19.218 11.829 21.218 1.00 94.69 94 THR A CA 1
ATOM 744 C C . THR A 1 94 ? -20.185 10.647 21.160 1.00 94.69 94 THR A C 1
ATOM 746 O O . THR A 1 94 ? -21.172 10.645 21.892 1.00 94.69 94 THR A O 1
ATOM 749 N N . ALA A 1 95 ? -19.912 9.638 20.326 1.00 93.81 95 ALA A N 1
ATOM 750 C CA . ALA A 1 95 ? -20.721 8.423 20.269 1.00 93.81 95 ALA A CA 1
ATOM 751 C C . ALA A 1 95 ? -20.631 7.631 21.583 1.00 93.81 95 ALA A C 1
ATOM 753 O O . ALA A 1 95 ? -21.657 7.179 22.085 1.00 93.81 95 ALA A O 1
ATOM 754 N N . LEU A 1 96 ? -19.442 7.561 22.191 1.00 93.69 96 LEU A N 1
ATOM 755 C CA . LEU A 1 96 ? -19.243 6.923 23.497 1.00 93.69 96 LEU A CA 1
ATOM 756 C C . LEU A 1 96 ? -20.039 7.612 24.605 1.00 93.69 96 LEU A C 1
ATOM 758 O O . LEU A 1 96 ? -20.681 6.939 25.403 1.00 93.69 96 LEU A O 1
ATOM 762 N N . ILE A 1 97 ? -20.060 8.949 24.630 1.00 94.56 97 ILE A N 1
ATOM 763 C CA . ILE A 1 97 ? -20.867 9.713 25.593 1.00 94.56 97 ILE A CA 1
ATOM 764 C C . ILE A 1 97 ? -22.361 9.432 25.399 1.00 94.56 97 ILE A C 1
ATOM 766 O O . ILE A 1 97 ? -23.097 9.316 26.378 1.00 94.56 97 ILE A O 1
ATOM 770 N N . VAL A 1 98 ? -22.825 9.337 24.149 1.00 96.69 98 VAL A N 1
ATOM 771 C CA . VAL A 1 98 ? -24.227 9.014 23.847 1.00 96.69 98 VAL A CA 1
ATOM 772 C C . VAL A 1 98 ? -24.573 7.606 24.329 1.00 96.69 98 VAL A C 1
ATOM 774 O O . VAL A 1 98 ? -25.605 7.438 24.975 1.00 96.69 98 VAL A O 1
ATOM 777 N N . TRP A 1 99 ? -23.708 6.622 24.083 1.00 94.94 99 TRP A N 1
ATOM 778 C CA . TRP A 1 99 ? -23.901 5.257 24.575 1.00 94.94 99 TRP A CA 1
ATOM 779 C C . TRP A 1 99 ? -23.906 5.190 26.095 1.00 94.94 99 TRP A C 1
ATOM 781 O O . TRP A 1 99 ? -24.866 4.684 26.658 1.00 94.94 99 TRP A O 1
ATOM 791 N N . ALA A 1 100 ? -22.920 5.799 26.756 1.00 95.81 100 ALA A N 1
ATOM 792 C CA . ALA A 1 100 ? -22.846 5.835 28.213 1.00 95.81 100 ALA A CA 1
ATOM 793 C C . ALA A 1 100 ? -24.113 6.438 28.840 1.00 95.81 100 ALA A C 1
ATOM 795 O O . ALA A 1 100 ? -24.618 5.936 29.841 1.00 95.81 100 ALA A O 1
ATOM 796 N N . ARG A 1 101 ? -24.667 7.502 28.238 1.00 96.88 101 ARG A N 1
ATOM 797 C CA . ARG A 1 101 ? -25.935 8.096 28.688 1.00 96.88 101 ARG A CA 1
ATOM 798 C C . ARG A 1 101 ? -27.116 7.151 28.484 1.00 96.88 101 ARG A C 1
ATOM 800 O O . ARG A 1 101 ? -27.906 6.996 29.407 1.00 96.88 101 ARG A O 1
ATOM 807 N N . ALA A 1 102 ? -27.220 6.516 27.318 1.00 96.38 102 ALA A N 1
ATOM 808 C CA . ALA A 1 102 ? -28.299 5.574 27.023 1.00 96.38 102 ALA A CA 1
ATOM 809 C C . ALA A 1 102 ? -28.272 4.347 27.954 1.00 96.38 102 ALA A C 1
ATOM 811 O O . ALA A 1 102 ? -29.311 3.928 28.461 1.00 96.38 102 ALA A O 1
ATOM 812 N N . GLU A 1 103 ? -27.083 3.810 28.222 1.00 96.12 103 GLU A N 1
ATOM 813 C CA . GLU A 1 103 ? -26.855 2.676 29.123 1.00 96.12 103 GLU A CA 1
ATOM 814 C C . GLU A 1 103 ? -27.224 3.050 30.564 1.00 96.12 103 GLU A C 1
ATOM 816 O O . GLU A 1 103 ? -28.017 2.368 31.211 1.00 96.12 103 GLU A O 1
ATOM 821 N N . ARG A 1 104 ? -26.755 4.215 31.032 1.00 96.94 104 ARG A N 1
ATOM 822 C CA . ARG A 1 104 ? -27.110 4.764 32.346 1.00 96.94 104 ARG A CA 1
ATOM 823 C C . ARG A 1 104 ? -28.617 4.928 32.511 1.00 96.94 104 ARG A C 1
ATOM 825 O O . ARG A 1 104 ? -29.166 4.528 33.534 1.00 96.94 104 ARG A O 1
ATOM 832 N N . ASP A 1 105 ? -29.286 5.523 31.529 1.00 97.12 105 ASP A N 1
ATOM 833 C CA . ASP A 1 105 ? -30.728 5.759 31.600 1.00 97.12 105 ASP A CA 1
ATOM 834 C C . ASP A 1 105 ? -31.508 4.426 31.597 1.00 97.12 105 ASP A C 1
ATOM 836 O O . ASP A 1 105 ? -32.505 4.304 32.309 1.00 97.12 105 ASP A O 1
ATOM 840 N N . THR A 1 106 ? -31.008 3.400 30.895 1.00 97.31 106 THR A N 1
ATOM 841 C CA . THR A 1 106 ? -31.562 2.033 30.909 1.00 97.31 106 THR A CA 1
ATOM 842 C C . THR A 1 106 ? -31.431 1.383 32.290 1.00 97.31 106 THR A C 1
ATOM 844 O O . THR A 1 106 ? -32.413 0.867 32.824 1.00 97.31 106 THR A O 1
ATOM 847 N N . TYR A 1 107 ? -30.253 1.458 32.918 1.00 97.06 107 TYR A N 1
ATOM 848 C CA . TYR A 1 107 ? -30.035 0.896 34.255 1.00 97.06 107 TYR A CA 1
ATOM 849 C C . TYR A 1 107 ? -30.844 1.610 35.345 1.00 97.06 107 TYR A C 1
ATOM 851 O O . TYR A 1 107 ? -31.400 0.959 36.231 1.00 97.06 107 TYR A O 1
ATOM 859 N N . LEU A 1 108 ? -30.992 2.935 35.254 1.00 96.19 108 LEU A N 1
ATOM 860 C CA . LEU A 1 108 ? -31.855 3.690 36.167 1.00 96.19 108 LEU A CA 1
ATOM 861 C C . LEU A 1 108 ? -33.329 3.281 36.034 1.00 96.19 108 LEU A C 1
ATOM 863 O O . LEU A 1 108 ? -34.022 3.163 37.044 1.00 96.19 108 LEU A O 1
ATOM 867 N N . GLN A 1 109 ? -33.812 3.029 34.813 1.00 96.81 109 GLN A N 1
ATOM 868 C CA . GLN A 1 109 ? -35.174 2.528 34.581 1.00 96.81 109 GLN A CA 1
ATOM 869 C C . GLN A 1 109 ? -35.373 1.099 35.102 1.00 96.81 109 GLN A C 1
ATOM 871 O O . GLN A 1 109 ? -36.472 0.756 35.534 1.00 96.81 109 GLN A O 1
ATOM 876 N N . ALA A 1 110 ? -34.316 0.285 35.117 1.00 96.88 110 ALA A N 1
ATOM 877 C CA . ALA A 1 110 ? -34.325 -1.061 35.687 1.00 96.88 110 ALA A CA 1
ATOM 878 C C . ALA A 1 110 ? -34.271 -1.086 37.232 1.00 96.88 110 ALA A C 1
ATOM 880 O O . ALA A 1 110 ? -34.329 -2.163 37.822 1.00 96.88 110 ALA A O 1
ATOM 881 N N . GLY A 1 111 ? -34.194 0.076 37.895 1.00 96.81 111 GLY A N 1
ATOM 882 C CA . GLY A 1 111 ? -34.252 0.194 39.356 1.00 96.81 111 GLY A CA 1
ATOM 883 C C . GLY A 1 111 ? -32.908 0.053 40.074 1.00 96.81 111 GLY A C 1
ATOM 884 O O . GLY A 1 111 ? -32.898 -0.126 41.291 1.00 96.81 111 GLY A O 1
ATOM 885 N N . PHE A 1 112 ? -31.786 0.136 39.353 1.00 96.12 112 PHE A N 1
ATOM 886 C CA . PHE A 1 112 ? -30.458 0.176 39.970 1.00 96.12 112 PHE A CA 1
ATOM 887 C C . PHE A 1 112 ? -30.253 1.484 40.752 1.00 96.12 112 PHE A C 1
ATOM 889 O O . PHE A 1 112 ? -30.728 2.549 40.343 1.00 96.12 112 PHE A O 1
ATOM 896 N N . ASP A 1 113 ? -29.518 1.413 41.867 1.00 95.44 113 ASP A N 1
ATOM 897 C CA . ASP A 1 113 ? -29.187 2.596 42.664 1.00 95.44 113 ASP A CA 1
ATOM 898 C C . ASP A 1 113 ? -28.170 3.490 41.941 1.00 95.44 113 ASP A C 1
ATOM 900 O O . ASP A 1 113 ? -27.230 3.016 41.302 1.00 95.44 113 ASP A O 1
ATOM 904 N N . ARG A 1 114 ? -28.324 4.811 42.071 1.00 91.31 114 ARG A N 1
ATOM 905 C CA . ARG A 1 114 ? -27.493 5.802 41.369 1.00 91.31 114 ARG A CA 1
ATOM 906 C C . ARG A 1 114 ? -26.006 5.665 41.685 1.00 91.31 114 ARG A C 1
ATOM 908 O O . ARG A 1 114 ? -25.198 5.972 40.815 1.00 91.31 114 ARG A O 1
ATOM 915 N N . ALA A 1 115 ? -25.660 5.237 42.899 1.00 90.00 115 ALA A N 1
ATOM 916 C CA . ALA A 1 115 ? -24.272 5.050 43.311 1.00 90.00 115 ALA A CA 1
ATOM 917 C C . ALA A 1 115 ? -23.588 3.890 42.563 1.00 90.00 115 ALA A C 1
ATOM 919 O O . ALA A 1 115 ? -22.409 3.995 42.232 1.00 90.00 115 ALA A O 1
ATOM 920 N N . ASP A 1 116 ? -24.333 2.829 42.243 1.00 94.31 116 ASP A N 1
ATOM 921 C CA . ASP A 1 116 ? -23.798 1.625 41.598 1.00 94.31 116 ASP A CA 1
ATOM 922 C C . ASP A 1 116 ? -23.863 1.701 40.063 1.00 94.31 116 ASP A C 1
ATOM 924 O O . ASP A 1 116 ? -23.012 1.136 39.373 1.00 94.31 116 ASP A O 1
ATOM 928 N N . VAL A 1 117 ? -24.836 2.441 39.510 1.00 95.62 117 VAL A N 1
ATOM 929 C CA . VAL A 1 117 ? -25.034 2.573 38.054 1.00 95.62 117 VAL A CA 1
ATOM 930 C C . VAL A 1 117 ? -23.784 3.085 37.341 1.00 95.62 117 VAL A C 1
ATOM 932 O O . VAL A 1 117 ? -23.458 2.590 36.267 1.00 95.62 117 VAL A O 1
ATOM 935 N N . GLU A 1 118 ? -23.071 4.065 37.901 1.00 94.00 118 GLU A N 1
ATOM 936 C CA . GLU A 1 118 ? -21.893 4.632 37.230 1.00 94.00 118 GLU A CA 1
ATOM 937 C C . GLU A 1 118 ? -20.768 3.605 37.059 1.00 94.00 118 GLU A C 1
ATOM 939 O O . GLU A 1 118 ? -20.125 3.575 36.009 1.00 94.00 118 GLU A O 1
ATOM 944 N N . ALA A 1 119 ? -20.557 2.743 38.058 1.00 93.12 119 ALA A N 1
ATOM 945 C CA . ALA A 1 119 ? -19.550 1.689 37.991 1.00 93.12 119 ALA A CA 1
ATOM 946 C C . ALA A 1 119 ? -19.927 0.624 36.951 1.00 93.12 119 ALA A C 1
ATOM 948 O O . ALA A 1 119 ? -19.093 0.267 36.120 1.00 93.12 119 ALA A O 1
ATOM 949 N N . VAL A 1 120 ? -21.191 0.184 36.946 1.00 95.00 120 VAL A N 1
ATOM 950 C CA . VAL A 1 120 ? -21.698 -0.811 35.985 1.00 95.00 120 VAL A CA 1
ATOM 951 C C . VAL A 1 120 ? -21.618 -0.278 34.553 1.00 95.00 120 VAL A C 1
ATOM 953 O O . VAL A 1 120 ? -21.074 -0.942 33.676 1.00 95.00 120 VAL A O 1
ATOM 956 N N . VAL A 1 121 ? -22.069 0.959 34.319 1.00 95.12 121 VAL A N 1
ATOM 957 C CA . VAL A 1 121 ? -21.996 1.607 32.999 1.00 95.12 121 VAL A CA 1
ATOM 958 C C . VAL A 1 121 ? -20.550 1.764 32.535 1.00 95.12 121 VAL A C 1
ATOM 960 O O . VAL A 1 121 ? -20.261 1.579 31.354 1.00 95.12 121 VAL A O 1
ATOM 963 N N . ALA A 1 122 ? -19.629 2.117 33.435 1.00 92.94 122 ALA A N 1
ATOM 964 C CA . ALA A 1 122 ? -18.220 2.236 33.084 1.00 92.94 122 ALA A CA 1
ATOM 965 C C . ALA A 1 122 ? -17.621 0.886 32.664 1.00 92.94 122 ALA A C 1
ATOM 967 O O . ALA A 1 122 ? -16.870 0.839 31.689 1.00 92.94 122 ALA A O 1
ATOM 968 N N . ASP A 1 123 ? -17.956 -0.198 33.363 1.00 93.31 123 ASP A N 1
ATOM 969 C CA . ASP A 1 123 ? -17.469 -1.539 33.037 1.00 93.31 123 ASP A CA 1
ATOM 970 C C . ASP A 1 123 ? -18.067 -2.076 31.726 1.00 93.31 123 ASP A C 1
ATOM 972 O O . ASP A 1 123 ? -17.321 -2.604 30.897 1.00 93.31 123 ASP A O 1
ATOM 976 N N . ASP A 1 124 ? -19.355 -1.847 31.461 1.00 94.12 124 ASP A N 1
ATOM 977 C CA . ASP A 1 124 ? -19.983 -2.213 30.182 1.00 94.12 124 ASP A CA 1
ATOM 978 C C . ASP A 1 124 ? -19.424 -1.402 29.010 1.00 94.12 124 ASP A C 1
ATOM 980 O O . ASP A 1 124 ? -19.105 -1.950 27.949 1.00 94.12 124 ASP A O 1
ATOM 984 N N . LEU A 1 125 ? -19.221 -0.094 29.202 1.00 94.06 125 LEU A N 1
ATOM 985 C CA . LEU A 1 125 ? -18.625 0.759 28.178 1.00 94.06 125 LEU A CA 1
ATOM 986 C C .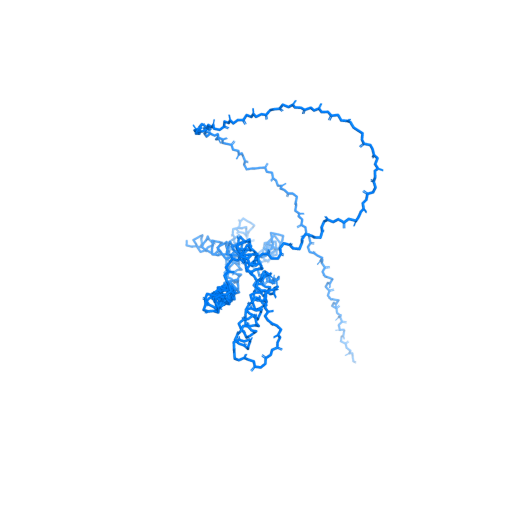 LEU A 1 125 ? -17.195 0.314 27.855 1.00 94.06 125 LEU A C 1
ATOM 988 O O . LEU A 1 125 ? -16.811 0.292 26.685 1.00 94.06 125 LEU A O 1
ATOM 992 N N . ARG A 1 126 ? -16.413 -0.072 28.871 1.00 92.31 126 ARG A N 1
ATOM 993 C CA . ARG A 1 126 ? -15.075 -0.655 28.698 1.00 92.31 126 ARG A CA 1
ATOM 994 C C . ARG A 1 126 ? -15.131 -1.974 27.928 1.00 92.31 126 ARG A C 1
ATOM 996 O O . ARG A 1 126 ? -14.365 -2.140 26.978 1.00 92.31 126 ARG A O 1
ATOM 1003 N N . ALA A 1 127 ? -16.043 -2.881 28.291 1.00 91.50 127 ALA A N 1
ATOM 1004 C CA . ALA A 1 127 ? -16.270 -4.150 27.590 1.00 91.50 127 ALA A CA 1
ATOM 1005 C C . ALA A 1 127 ? -16.561 -3.929 26.103 1.00 91.50 127 ALA A C 1
ATOM 1007 O O . ALA A 1 127 ? -15.889 -4.493 25.235 1.00 91.50 127 ALA A O 1
ATOM 1008 N N . ARG A 1 128 ? -17.495 -3.027 25.812 1.00 92.94 128 ARG A N 1
ATOM 1009 C CA . ARG A 1 128 ? -17.899 -2.687 24.451 1.00 92.94 128 ARG A CA 1
ATOM 1010 C C . ARG A 1 128 ? -16.796 -1.991 23.658 1.00 92.94 128 ARG A C 1
ATOM 1012 O O . ARG A 1 128 ? -16.602 -2.285 22.481 1.00 92.94 128 ARG A O 1
ATOM 1019 N N . LEU A 1 129 ? -16.044 -1.092 24.291 1.00 91.88 129 LEU A N 1
ATOM 1020 C CA . LEU A 1 129 ? -14.880 -0.455 23.676 1.00 91.88 129 LEU A CA 1
ATOM 1021 C C . LEU A 1 129 ? -13.822 -1.482 23.282 1.00 91.88 129 LEU A C 1
ATOM 1023 O O . LEU A 1 129 ? -13.319 -1.431 22.161 1.00 91.88 129 LEU A O 1
ATOM 1027 N N . ALA A 1 130 ? -13.503 -2.422 24.174 1.00 88.81 130 ALA A N 1
ATOM 1028 C CA . ALA A 1 130 ? -12.543 -3.480 23.886 1.00 88.81 130 ALA A CA 1
ATOM 1029 C C . ALA A 1 130 ? -12.974 -4.320 22.672 1.00 88.81 130 ALA A C 1
ATOM 1031 O O . ALA A 1 130 ? -12.140 -4.638 21.820 1.00 88.81 130 ALA A O 1
ATOM 1032 N N . GLU A 1 131 ? -14.271 -4.616 22.549 1.00 91.44 131 GLU A N 1
ATOM 1033 C CA . GLU A 1 131 ? -14.826 -5.312 21.388 1.00 91.44 131 GLU A CA 1
ATOM 1034 C C . GLU A 1 131 ? -14.713 -4.484 20.096 1.00 91.44 131 GLU A C 1
ATOM 1036 O O . GLU A 1 131 ? -14.204 -4.985 19.092 1.00 91.44 131 GLU A O 1
ATOM 1041 N N . GLU A 1 132 ? -15.110 -3.208 20.108 1.00 91.94 132 GLU A N 1
ATOM 1042 C CA . GLU A 1 132 ? -15.000 -2.334 18.930 1.00 91.94 132 GLU A CA 1
ATOM 1043 C C . GLU A 1 132 ? -13.541 -2.154 18.485 1.00 91.94 132 GLU A C 1
ATOM 1045 O O . GLU A 1 132 ? -13.249 -2.191 17.286 1.00 91.94 132 GLU A O 1
ATOM 1050 N N . PHE A 1 133 ? -12.598 -2.033 19.427 1.00 89.62 133 PHE A N 1
ATOM 1051 C CA . PHE A 1 133 ? -11.168 -2.015 19.111 1.00 89.62 133 PHE A CA 1
ATOM 1052 C C . PHE A 1 133 ? -10.698 -3.334 18.497 1.00 89.62 133 PHE A C 1
ATOM 1054 O O . PHE A 1 133 ? -9.920 -3.308 17.542 1.00 89.62 133 PHE A O 1
ATOM 1061 N N . ALA A 1 134 ? -11.160 -4.478 19.009 1.00 88.12 134 ALA A N 1
ATOM 1062 C CA . ALA A 1 134 ? -10.814 -5.784 18.457 1.00 88.12 134 ALA A CA 1
ATOM 1063 C C . ALA A 1 134 ? -11.335 -5.945 17.019 1.00 88.12 134 ALA A C 1
ATOM 1065 O O . ALA A 1 134 ? -10.560 -6.297 16.126 1.00 88.12 134 ALA A O 1
ATOM 1066 N N . GLN A 1 135 ? -12.604 -5.602 16.770 1.00 92.25 135 GLN A N 1
ATOM 1067 C CA . GLN A 1 135 ? -13.206 -5.655 15.434 1.00 92.25 135 GLN A CA 1
ATOM 1068 C C . GLN A 1 135 ? -12.512 -4.694 14.455 1.00 92.25 135 GLN A C 1
ATOM 1070 O O . GLN A 1 135 ? -12.220 -5.060 13.313 1.00 92.25 135 GLN A O 1
ATOM 1075 N N . ALA A 1 136 ? -12.211 -3.467 14.893 1.00 89.81 136 ALA A N 1
ATOM 1076 C CA . ALA A 1 136 ? -11.473 -2.495 14.091 1.00 89.81 136 ALA A CA 1
ATOM 1077 C C . ALA A 1 136 ? -10.057 -2.993 13.760 1.00 89.81 136 ALA A C 1
ATOM 1079 O O . ALA A 1 136 ? -9.627 -2.911 12.608 1.00 89.81 136 ALA A O 1
ATOM 1080 N N . ALA A 1 137 ? -9.340 -3.552 14.739 1.00 89.69 137 ALA A N 1
ATOM 1081 C CA . ALA A 1 137 ? -7.998 -4.090 14.543 1.00 89.69 137 ALA A CA 1
ATOM 1082 C C . ALA A 1 137 ? -7.985 -5.277 13.568 1.00 89.69 137 ALA A C 1
ATOM 1084 O O . ALA A 1 137 ? -7.130 -5.325 12.685 1.00 89.69 137 ALA A O 1
ATOM 1085 N N . GLU A 1 138 ? -8.933 -6.211 13.676 1.00 92.25 138 GLU A N 1
ATOM 1086 C CA . GLU A 1 138 ? -9.040 -7.352 12.760 1.00 92.25 138 GLU A CA 1
ATOM 1087 C C . GLU A 1 138 ? -9.314 -6.901 11.319 1.00 92.25 138 GLU A C 1
ATOM 1089 O O . GLU A 1 138 ? -8.617 -7.320 10.385 1.00 92.25 138 GLU A O 1
ATOM 1094 N N . HIS A 1 139 ? -10.271 -5.985 11.140 1.00 91.81 139 HIS A N 1
ATOM 1095 C CA . HIS A 1 139 ? -10.594 -5.428 9.830 1.00 91.81 139 HIS A CA 1
ATOM 1096 C C . HIS A 1 139 ? -9.388 -4.711 9.207 1.00 91.81 139 HIS A C 1
ATOM 1098 O O . HIS A 1 139 ? -9.026 -4.961 8.050 1.00 91.81 139 HIS A O 1
ATOM 1104 N N . ASN A 1 140 ? -8.722 -3.857 9.988 1.00 90.56 140 ASN A N 1
ATOM 1105 C CA . ASN A 1 140 ? -7.568 -3.089 9.529 1.00 90.56 140 ASN A CA 1
ATOM 1106 C C . ASN A 1 140 ? -6.374 -4.003 9.216 1.00 90.56 140 ASN A C 1
ATOM 1108 O O . ASN A 1 140 ? -5.705 -3.809 8.200 1.00 90.56 140 ASN A O 1
ATOM 1112 N N . ARG A 1 141 ? -6.163 -5.070 9.996 1.00 91.75 141 ARG A N 1
ATOM 1113 C CA . ARG A 1 141 ? -5.119 -6.071 9.737 1.00 91.75 141 ARG A CA 1
ATOM 1114 C C . ARG A 1 141 ? -5.318 -6.777 8.401 1.00 91.75 141 ARG A C 1
ATOM 1116 O O . ARG A 1 141 ? -4.373 -6.891 7.619 1.00 91.75 141 ARG A O 1
ATOM 1123 N N . ALA A 1 142 ? -6.532 -7.246 8.108 1.00 91.31 142 ALA A N 1
ATOM 1124 C CA . ALA A 1 142 ? -6.825 -7.904 6.833 1.00 91.31 142 ALA A CA 1
ATOM 1125 C C . ALA A 1 142 ? -6.517 -6.974 5.645 1.00 91.31 142 ALA A C 1
ATOM 1127 O O . ALA A 1 142 ? -5.874 -7.369 4.666 1.00 91.31 142 ALA A O 1
ATOM 1128 N N . GLN A 1 143 ? -6.899 -5.703 5.772 1.00 89.69 143 GLN A N 1
ATOM 1129 C CA . GLN A 1 143 ? -6.596 -4.672 4.789 1.00 89.69 143 GLN A CA 1
ATOM 1130 C C . GLN A 1 143 ? -5.084 -4.386 4.661 1.00 89.69 143 GLN A C 1
ATOM 1132 O O . GLN A 1 143 ? -4.584 -4.204 3.539 1.00 89.69 143 GLN A O 1
ATOM 1137 N N . ASN A 1 144 ? -4.342 -4.356 5.769 1.00 88.88 144 ASN A N 1
ATOM 1138 C CA . ASN A 1 144 ? -2.894 -4.139 5.791 1.00 88.88 144 ASN A CA 1
ATOM 1139 C C . ASN A 1 144 ? -2.127 -5.298 5.144 1.00 88.88 144 ASN A C 1
ATOM 1141 O O . ASN A 1 144 ? -1.210 -5.062 4.354 1.00 88.88 144 ASN A O 1
ATOM 1145 N N . LEU A 1 145 ? -2.558 -6.545 5.351 1.00 90.69 145 LEU A N 1
ATOM 1146 C CA . LEU A 1 145 ? -1.969 -7.712 4.683 1.00 90.69 145 LEU A CA 1
ATOM 1147 C C . LEU A 1 145 ? -2.092 -7.636 3.157 1.00 90.69 145 LEU A C 1
ATOM 1149 O O . LEU A 1 145 ? -1.149 -7.974 2.435 1.00 90.69 145 LEU A O 1
ATOM 1153 N N . ILE A 1 146 ? -3.233 -7.165 2.647 1.00 90.25 146 ILE A N 1
ATOM 1154 C CA . ILE A 1 146 ? -3.416 -6.949 1.207 1.00 90.25 146 ILE A CA 1
ATOM 1155 C C . ILE A 1 146 ? -2.439 -5.871 0.707 1.00 90.25 146 ILE A C 1
ATOM 1157 O O . ILE A 1 146 ? -1.799 -6.070 -0.328 1.00 90.25 146 ILE A O 1
ATOM 1161 N N . ARG A 1 147 ? -2.244 -4.769 1.452 1.00 86.38 147 ARG A N 1
ATOM 1162 C CA . ARG A 1 147 ? -1.262 -3.725 1.078 1.00 86.38 147 ARG A CA 1
ATOM 1163 C C . ARG A 1 147 ? 0.149 -4.237 1.070 1.00 86.38 147 ARG A C 1
ATOM 1165 O O . ARG A 1 147 ? 0.877 -3.936 0.134 1.00 86.38 147 ARG A O 1
ATOM 1172 N N . LEU A 1 148 ? 0.535 -4.995 2.086 1.00 89.38 148 LEU A N 1
ATOM 1173 C CA . LEU A 1 148 ? 1.885 -5.521 2.178 1.00 89.38 148 LEU A CA 1
ATOM 1174 C C . LEU A 1 148 ? 2.224 -6.333 0.921 1.00 89.38 148 LEU A C 1
ATOM 1176 O O . LEU A 1 148 ? 3.281 -6.136 0.324 1.00 89.38 148 LEU A O 1
ATOM 1180 N N . LYS A 1 149 ? 1.278 -7.156 0.448 1.00 92.12 149 LYS A N 1
ATOM 1181 C CA . LYS A 1 149 ? 1.413 -7.915 -0.804 1.00 92.12 149 LYS A CA 1
ATOM 1182 C C . LYS A 1 149 ? 1.499 -7.007 -2.033 1.00 92.12 149 LYS A C 1
ATOM 1184 O O . LYS A 1 149 ? 2.364 -7.223 -2.879 1.00 92.12 149 LYS A O 1
ATOM 1189 N N . VAL A 1 150 ? 0.635 -5.996 -2.149 1.00 92.06 150 VAL A N 1
ATOM 1190 C CA . VAL A 1 150 ? 0.660 -5.057 -3.289 1.00 92.06 150 VAL A CA 1
ATOM 1191 C C . VAL A 1 150 ? 1.947 -4.226 -3.300 1.00 92.06 150 VAL A C 1
ATOM 1193 O O . VAL A 1 150 ? 2.566 -4.084 -4.349 1.00 92.06 150 VAL A O 1
ATOM 1196 N N . ARG A 1 151 ? 2.417 -3.750 -2.143 1.00 90.69 151 ARG A N 1
ATOM 1197 C CA . ARG A 1 151 ? 3.676 -3.008 -1.992 1.00 90.69 151 ARG A CA 1
ATOM 1198 C C . ARG A 1 151 ? 4.882 -3.870 -2.346 1.00 90.69 151 ARG A C 1
ATOM 1200 O O . ARG A 1 151 ? 5.774 -3.400 -3.045 1.00 90.69 151 ARG A O 1
ATOM 1207 N N . ALA A 1 152 ? 4.900 -5.130 -1.912 1.00 91.94 152 ALA A N 1
ATOM 1208 C CA . ALA A 1 152 ? 5.942 -6.074 -2.301 1.00 91.94 152 ALA A CA 1
ATOM 1209 C C . ALA A 1 152 ? 5.957 -6.295 -3.823 1.00 91.94 152 ALA A C 1
ATOM 1211 O O . ALA A 1 152 ? 7.024 -6.291 -4.430 1.00 91.94 152 ALA A O 1
ATOM 1212 N N . ARG A 1 153 ? 4.780 -6.404 -4.459 1.00 93.88 153 ARG A N 1
ATOM 1213 C CA . ARG A 1 153 ? 4.660 -6.489 -5.926 1.00 93.88 153 ARG A CA 1
ATOM 1214 C C . ARG A 1 153 ? 5.124 -5.212 -6.628 1.00 93.88 153 ARG A C 1
ATOM 1216 O O . ARG A 1 153 ? 5.825 -5.315 -7.627 1.00 93.88 153 ARG A O 1
ATOM 1223 N N . ALA A 1 154 ? 4.791 -4.034 -6.098 1.00 92.94 154 ALA A N 1
ATOM 1224 C CA . ALA A 1 154 ? 5.266 -2.752 -6.621 1.00 92.94 154 ALA A CA 1
ATOM 1225 C C . ALA A 1 154 ? 6.798 -2.656 -6.560 1.00 92.94 154 ALA A C 1
ATOM 1227 O O . ALA A 1 154 ? 7.432 -2.292 -7.543 1.00 92.94 154 ALA A O 1
ATOM 1228 N N . LEU A 1 155 ? 7.400 -3.035 -5.427 1.00 92.25 155 LEU A N 1
ATOM 1229 C CA . LEU A 1 155 ? 8.853 -3.056 -5.259 1.00 92.25 155 LEU A CA 1
ATOM 1230 C C . LEU A 1 155 ? 9.518 -4.063 -6.207 1.00 92.25 155 LEU A C 1
ATOM 1232 O O . LEU A 1 155 ? 10.521 -3.741 -6.835 1.00 92.25 155 LEU A O 1
ATOM 1236 N N . ALA A 1 156 ? 8.954 -5.264 -6.341 1.00 94.00 156 ALA A N 1
ATOM 1237 C CA . ALA A 1 156 ? 9.468 -6.275 -7.259 1.00 94.00 156 ALA A CA 1
ATOM 1238 C C . ALA A 1 156 ? 9.407 -5.803 -8.721 1.00 94.00 156 ALA A C 1
ATOM 1240 O O . ALA A 1 156 ? 10.388 -5.950 -9.446 1.00 94.00 156 ALA A O 1
ATOM 1241 N N . ALA A 1 157 ? 8.294 -5.189 -9.139 1.00 93.56 157 ALA A N 1
ATOM 1242 C CA . ALA A 1 157 ? 8.149 -4.607 -10.473 1.00 93.56 157 ALA A CA 1
ATOM 1243 C C . ALA A 1 157 ? 9.158 -3.473 -10.713 1.00 93.56 157 ALA A C 1
ATOM 1245 O O . ALA A 1 157 ? 9.785 -3.430 -11.770 1.00 93.56 157 ALA A O 1
ATOM 1246 N N . LEU A 1 158 ? 9.376 -2.613 -9.714 1.00 94.94 158 LEU A N 1
ATOM 1247 C CA . LEU A 1 158 ? 10.354 -1.529 -9.772 1.00 94.94 158 LEU A CA 1
ATOM 1248 C C . LEU A 1 158 ? 11.781 -2.062 -9.951 1.00 94.94 158 LEU A C 1
ATOM 1250 O O . LEU A 1 158 ? 12.517 -1.561 -10.798 1.00 94.94 158 LEU A O 1
ATOM 1254 N N . ILE A 1 159 ? 12.170 -3.073 -9.167 1.00 95.88 159 ILE A N 1
ATOM 1255 C CA . ILE A 1 159 ? 13.495 -3.704 -9.254 1.00 95.88 159 ILE A CA 1
ATOM 1256 C C . ILE A 1 159 ? 13.663 -4.391 -10.612 1.00 95.88 159 ILE A C 1
ATOM 1258 O O . ILE A 1 159 ? 14.684 -4.197 -11.265 1.00 95.88 159 ILE A O 1
ATOM 1262 N N . ALA A 1 160 ? 12.656 -5.136 -11.074 1.00 95.69 160 ALA A N 1
ATOM 1263 C CA . ALA A 1 160 ? 12.690 -5.782 -12.383 1.00 95.69 160 ALA A CA 1
ATOM 1264 C C . ALA A 1 160 ? 12.842 -4.757 -13.520 1.00 95.69 160 ALA A C 1
ATOM 1266 O O . ALA A 1 160 ? 13.685 -4.941 -14.395 1.00 95.69 160 ALA A O 1
ATOM 1267 N N . ALA A 1 161 ? 12.092 -3.650 -13.477 1.00 94.00 161 ALA A N 1
ATOM 1268 C CA . ALA A 1 161 ? 12.214 -2.559 -14.443 1.00 94.00 161 ALA A CA 1
ATOM 1269 C C . ALA A 1 161 ? 13.615 -1.929 -14.421 1.00 94.00 161 ALA A C 1
ATOM 1271 O O . ALA A 1 161 ? 14.199 -1.690 -15.475 1.00 94.00 161 ALA A O 1
ATOM 1272 N N . LEU A 1 162 ? 14.197 -1.726 -13.235 1.00 95.06 162 LEU A N 1
ATOM 1273 C CA . LEU A 1 162 ? 15.564 -1.221 -13.106 1.00 95.06 162 LEU A CA 1
ATOM 1274 C C . LEU A 1 162 ? 16.591 -2.195 -13.702 1.00 95.06 162 LEU A C 1
ATOM 1276 O O . LEU A 1 162 ? 17.471 -1.774 -14.449 1.00 95.06 162 LEU A O 1
ATOM 1280 N N . CYS A 1 163 ? 16.472 -3.494 -13.416 1.00 97.19 163 CYS A N 1
ATOM 1281 C CA . CYS A 1 163 ? 17.341 -4.516 -13.997 1.00 97.19 163 CYS A CA 1
ATOM 1282 C C . CYS A 1 163 ? 17.236 -4.551 -15.527 1.00 97.19 163 CYS A C 1
ATOM 1284 O O . CYS A 1 163 ? 18.258 -4.656 -16.199 1.00 97.19 163 CYS A O 1
ATOM 1286 N N . LEU A 1 164 ? 16.028 -4.416 -16.081 1.00 95.69 164 LEU A N 1
ATOM 1287 C CA . LEU A 1 164 ? 15.812 -4.352 -17.528 1.00 95.69 164 LEU A CA 1
ATOM 1288 C C . LEU A 1 164 ? 16.401 -3.082 -18.149 1.00 95.69 164 LEU A C 1
ATOM 1290 O O . LEU A 1 164 ? 17.034 -3.166 -19.198 1.00 95.69 164 LEU A O 1
ATOM 1294 N N . ALA A 1 165 ? 16.274 -1.930 -17.484 1.00 94.38 165 ALA A N 1
ATOM 1295 C CA . ALA A 1 165 ? 16.894 -0.683 -17.926 1.00 94.38 165 ALA A CA 1
ATOM 1296 C C . ALA A 1 165 ? 18.430 -0.792 -17.963 1.00 94.38 165 ALA A C 1
ATOM 1298 O O . ALA A 1 165 ? 19.067 -0.348 -18.918 1.00 94.38 165 ALA A O 1
ATOM 1299 N N . LEU A 1 166 ? 19.030 -1.425 -16.949 1.00 95.12 166 LEU A N 1
ATOM 1300 C CA . LEU A 1 166 ? 20.471 -1.685 -16.910 1.00 95.12 166 LEU A CA 1
ATOM 1301 C C . LEU A 1 166 ? 20.902 -2.707 -17.966 1.00 95.12 166 LEU A C 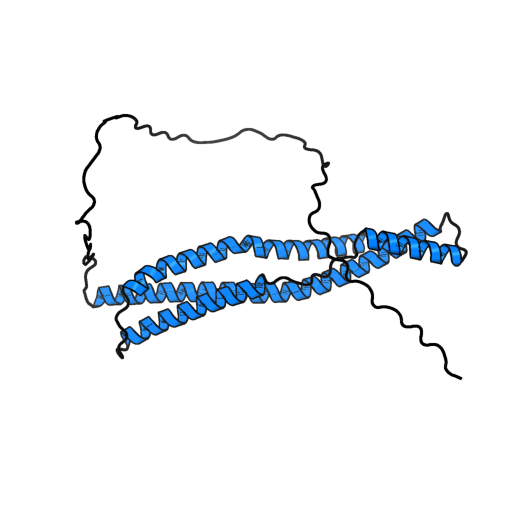1
ATOM 1303 O O . LEU A 1 166 ? 21.936 -2.516 -18.600 1.00 95.12 166 LEU A O 1
ATOM 1307 N N . ALA A 1 167 ? 20.112 -3.760 -18.192 1.00 95.38 167 ALA A N 1
ATOM 1308 C CA . ALA A 1 167 ? 20.367 -4.726 -19.256 1.00 95.38 167 ALA A CA 1
ATOM 1309 C C . ALA A 1 167 ? 20.320 -4.056 -20.636 1.00 95.38 167 ALA A C 1
ATOM 1311 O O . ALA A 1 167 ? 21.225 -4.261 -21.440 1.00 95.38 167 ALA A O 1
ATOM 1312 N N . LEU A 1 168 ? 19.330 -3.190 -20.880 1.00 95.00 168 LEU A N 1
ATOM 1313 C CA . LEU A 1 168 ? 19.244 -2.379 -22.093 1.00 95.00 168 LEU A CA 1
ATOM 1314 C C . LEU A 1 168 ? 20.510 -1.531 -22.275 1.00 95.00 168 LEU A C 1
ATOM 1316 O O . LEU A 1 168 ? 21.154 -1.613 -23.320 1.00 95.00 168 LEU A O 1
ATOM 1320 N N . ALA A 1 169 ? 20.923 -0.790 -21.243 1.00 93.50 169 ALA A N 1
ATOM 1321 C CA . ALA A 1 169 ? 22.157 -0.007 -21.283 1.00 93.50 169 ALA A CA 1
ATOM 1322 C C . ALA A 1 169 ? 23.380 -0.881 -21.606 1.00 93.50 169 ALA A C 1
ATOM 1324 O O . ALA A 1 169 ? 24.143 -0.565 -22.516 1.00 93.50 169 ALA A O 1
ATOM 1325 N N . ALA A 1 170 ? 23.541 -2.003 -20.901 1.00 94.50 170 ALA A N 1
ATOM 1326 C CA . ALA A 1 170 ? 24.654 -2.926 -21.090 1.00 94.50 170 ALA A CA 1
ATOM 1327 C C . ALA A 1 170 ? 24.690 -3.501 -22.512 1.00 94.50 170 ALA A C 1
ATOM 1329 O O . ALA A 1 170 ? 25.759 -3.549 -23.114 1.00 94.50 170 ALA A O 1
ATOM 1330 N N . THR A 1 171 ? 23.540 -3.882 -23.078 1.00 93.69 171 THR A N 1
ATOM 1331 C CA . THR A 1 171 ? 23.475 -4.380 -24.462 1.00 93.69 171 THR A CA 1
ATOM 1332 C C . THR A 1 171 ? 23.916 -3.330 -25.476 1.00 93.69 171 THR A C 1
ATOM 1334 O O . THR A 1 171 ? 24.684 -3.667 -26.375 1.00 93.69 171 THR A O 1
ATOM 1337 N N . MET A 1 172 ? 23.518 -2.063 -25.301 1.00 91.44 172 MET A N 1
ATOM 1338 C CA . MET A 1 172 ? 23.977 -0.971 -26.168 1.00 91.44 172 MET A CA 1
ATOM 1339 C C . MET A 1 172 ? 25.488 -0.748 -26.027 1.00 91.44 172 MET A C 1
ATOM 1341 O O . MET A 1 172 ? 26.190 -0.692 -27.029 1.00 91.44 172 MET A O 1
ATOM 1345 N N . PHE A 1 173 ? 26.016 -0.718 -24.798 1.00 92.38 173 PHE A N 1
ATOM 1346 C CA . PHE A 1 173 ? 27.457 -0.561 -24.563 1.00 92.38 173 PHE A CA 1
ATOM 1347 C C . PHE A 1 173 ? 28.292 -1.706 -25.150 1.00 92.38 173 PHE A C 1
ATOM 1349 O O . PHE A 1 173 ? 29.318 -1.458 -25.777 1.00 92.38 173 PHE A O 1
ATOM 1356 N N . VAL A 1 174 ? 27.874 -2.960 -24.957 1.00 92.94 174 VAL A N 1
ATOM 1357 C CA . VAL A 1 174 ? 28.584 -4.130 -25.500 1.00 92.94 174 VAL A CA 1
ATOM 1358 C C . VAL A 1 174 ? 28.555 -4.116 -27.026 1.00 92.94 174 VAL A C 1
ATOM 1360 O O . VAL A 1 174 ? 29.573 -4.391 -27.657 1.00 92.94 174 VAL A O 1
ATOM 1363 N N . HIS A 1 175 ? 27.420 -3.755 -27.623 1.00 89.75 175 HIS A N 1
ATOM 1364 C CA . HIS A 1 175 ? 27.317 -3.616 -29.069 1.00 89.75 175 HIS A CA 1
ATOM 1365 C C . HIS A 1 175 ? 28.260 -2.525 -29.604 1.00 89.75 175 HIS A C 1
ATOM 1367 O O . HIS A 1 175 ? 28.995 -2.779 -30.557 1.00 89.75 175 HIS A O 1
ATOM 1373 N N . ASP A 1 176 ? 28.313 -1.356 -28.958 1.00 87.94 176 ASP A N 1
ATOM 1374 C CA . ASP A 1 176 ? 29.216 -0.264 -29.346 1.00 87.94 176 ASP A CA 1
ATOM 1375 C C . ASP A 1 176 ? 30.699 -0.672 -29.257 1.00 87.94 176 ASP A C 1
ATOM 1377 O O . ASP A 1 176 ? 31.503 -0.286 -30.110 1.00 87.94 176 ASP A O 1
ATOM 1381 N N . LEU A 1 177 ? 31.063 -1.495 -28.263 1.00 89.94 177 LEU A N 1
ATOM 1382 C CA . LEU A 1 177 ? 32.414 -2.050 -28.116 1.00 89.94 177 LEU A CA 1
ATOM 1383 C C . LEU A 1 177 ? 32.768 -3.041 -29.232 1.00 89.94 177 LEU A C 1
ATOM 1385 O O . LEU A 1 177 ? 33.887 -3.006 -29.739 1.00 89.94 177 LEU A O 1
ATOM 1389 N N . ILE A 1 178 ? 31.834 -3.915 -29.618 1.00 89.88 178 ILE A N 1
ATOM 1390 C CA . ILE A 1 178 ? 32.060 -4.938 -30.654 1.00 89.88 178 ILE A CA 1
ATOM 1391 C C . ILE A 1 178 ? 32.133 -4.303 -32.044 1.00 89.88 178 ILE A C 1
ATOM 1393 O O . ILE A 1 178 ? 32.996 -4.659 -32.842 1.00 89.88 178 ILE A O 1
ATOM 1397 N N . VAL A 1 179 ? 31.237 -3.358 -32.337 1.00 85.00 179 VAL A N 1
ATOM 1398 C CA . VAL A 1 179 ? 31.169 -2.693 -33.647 1.00 85.00 179 VAL A CA 1
ATOM 1399 C C . VAL A 1 179 ? 32.294 -1.660 -33.819 1.00 85.00 179 VAL A C 1
ATOM 1401 O O . VAL A 1 179 ? 32.545 -1.191 -34.928 1.00 85.00 179 VAL A O 1
ATOM 1404 N N . GLY A 1 180 ? 33.038 -1.345 -32.753 1.00 68.50 180 GLY A N 1
ATOM 1405 C CA . GLY A 1 180 ? 34.210 -0.472 -32.822 1.00 68.50 180 GLY A CA 1
ATOM 1406 C C . GLY A 1 180 ? 33.858 1.001 -33.039 1.00 68.50 180 GLY A C 1
ATOM 1407 O O . GLY A 1 180 ? 34.718 1.800 -33.411 1.00 68.50 180 GLY A O 1
ATOM 1408 N N . SER A 1 181 ? 32.607 1.388 -32.787 1.00 60.97 181 SER A N 1
ATOM 1409 C CA . SER A 1 181 ? 32.187 2.785 -32.704 1.00 60.97 181 SER A CA 1
ATOM 1410 C C . SER A 1 181 ? 32.759 3.386 -31.421 1.00 60.97 181 SER A C 1
ATOM 1412 O O . SER A 1 181 ? 32.104 3.420 -30.383 1.00 60.97 181 SER A O 1
ATOM 1414 N N . GLY A 1 182 ? 34.030 3.791 -31.475 1.00 49.38 182 GLY A N 1
ATOM 1415 C CA . GLY A 1 182 ? 34.772 4.292 -30.323 1.00 49.38 182 GLY A CA 1
ATOM 1416 C C . GLY A 1 182 ? 34.039 5.414 -29.564 1.00 49.38 182 GLY A C 1
ATOM 1417 O O . GLY A 1 182 ? 33.295 6.197 -30.169 1.00 49.38 182 GLY A O 1
ATOM 1418 N N . PRO A 1 183 ? 34.258 5.533 -28.240 1.00 49.44 183 PRO A N 1
ATOM 1419 C CA . PRO A 1 183 ? 33.646 6.557 -27.397 1.00 49.44 183 PRO A CA 1
ATOM 1420 C C . PRO A 1 183 ? 34.237 7.933 -27.737 1.00 49.44 183 PRO A C 1
ATOM 1422 O O . PRO A 1 183 ? 35.183 8.400 -27.113 1.00 49.44 183 PRO A O 1
ATOM 1425 N N . GLY A 1 184 ? 33.718 8.566 -28.787 1.00 46.97 184 GLY A N 1
ATOM 1426 C CA . GLY A 1 184 ? 34.249 9.837 -29.284 1.00 46.97 184 GLY A CA 1
ATOM 1427 C C . GLY A 1 184 ? 33.356 10.588 -30.266 1.00 46.97 184 GLY A C 1
ATOM 1428 O O . GLY A 1 184 ? 33.559 11.783 -30.465 1.00 46.97 184 GLY A O 1
ATOM 1429 N N . ALA A 1 185 ? 32.309 9.971 -30.821 1.00 46.25 185 ALA A N 1
ATOM 1430 C CA . ALA A 1 185 ? 31.314 10.693 -31.613 1.00 46.25 185 ALA A CA 1
ATOM 1431 C C . ALA A 1 185 ? 30.301 11.428 -30.712 1.00 46.25 185 ALA A C 1
ATOM 1433 O O . ALA A 1 185 ? 29.087 11.348 -30.900 1.00 46.25 185 ALA A O 1
ATOM 1434 N N . THR A 1 186 ? 30.794 12.181 -29.725 1.00 44.41 186 THR A N 1
ATOM 1435 C CA . THR A 1 186 ? 30.064 13.327 -29.185 1.00 44.41 186 THR A CA 1
ATOM 1436 C C . THR A 1 186 ? 29.916 14.308 -30.339 1.00 44.41 186 THR A C 1
ATOM 1438 O O . THR A 1 186 ? 30.760 15.168 -30.578 1.00 44.41 186 THR A O 1
ATOM 1441 N N . ARG A 1 187 ? 28.833 14.150 -31.101 1.00 43.84 187 ARG A N 1
ATOM 1442 C CA . ARG A 1 187 ? 28.301 15.186 -31.975 1.00 43.84 187 ARG A CA 1
ATOM 1443 C C . ARG A 1 187 ? 27.826 16.294 -31.037 1.00 43.84 187 ARG A C 1
ATOM 1445 O O . ARG A 1 187 ? 26.656 16.373 -30.680 1.00 43.84 187 ARG A O 1
ATOM 1452 N N . VAL A 1 188 ? 28.774 17.099 -30.558 1.00 44.25 188 VAL A N 1
ATOM 1453 C CA . VAL A 1 188 ? 28.509 18.430 -30.029 1.00 44.25 188 VAL A CA 1
ATOM 1454 C C . VAL A 1 188 ? 27.974 19.192 -31.227 1.00 44.25 188 VAL A C 1
ATOM 1456 O O . VAL A 1 188 ? 28.715 19.786 -32.005 1.00 44.25 188 VAL A O 1
ATOM 1459 N N . THR A 1 189 ? 26.669 19.083 -31.444 1.00 43.72 189 THR A N 1
ATOM 1460 C CA . THR A 1 189 ? 25.928 20.024 -32.265 1.00 43.72 189 THR A CA 1
ATOM 1461 C C . THR A 1 189 ? 26.023 21.344 -31.517 1.00 43.72 189 THR A C 1
ATOM 1463 O O . THR A 1 189 ? 25.211 21.663 -30.653 1.00 43.72 189 THR A O 1
ATOM 1466 N N . ALA A 1 190 ? 27.102 22.071 -31.796 1.00 45.34 190 ALA A N 1
ATOM 1467 C CA . ALA A 1 190 ? 27.215 23.488 -31.548 1.00 45.34 190 ALA A CA 1
ATOM 1468 C C . ALA A 1 190 ? 26.152 24.176 -32.412 1.00 45.34 190 ALA A C 1
ATOM 1470 O O . ALA A 1 190 ? 26.422 24.668 -33.500 1.00 45.34 190 ALA A O 1
ATOM 1471 N N . SER A 1 191 ? 24.913 24.175 -31.932 1.00 45.38 191 SER A N 1
ATOM 1472 C CA . SER A 1 191 ? 23.877 25.102 -32.367 1.00 45.38 191 SER A CA 1
ATOM 1473 C C . SER A 1 191 ? 23.904 26.286 -31.410 1.00 45.38 191 SER A C 1
ATOM 1475 O O . SER A 1 191 ? 22.965 26.534 -30.664 1.00 45.38 191 SER A O 1
ATOM 1477 N N . HIS A 1 192 ? 25.035 26.988 -31.399 1.00 48.25 192 HIS A N 1
ATOM 1478 C CA . HIS A 1 192 ? 25.146 28.300 -30.784 1.00 48.25 192 HIS A CA 1
ATOM 1479 C C . HIS A 1 192 ? 25.752 29.241 -31.819 1.00 48.25 192 HIS A C 1
ATOM 1481 O O . HIS A 1 192 ? 26.959 29.445 -31.871 1.00 48.25 192 HIS A O 1
ATOM 1487 N N . THR A 1 193 ? 24.907 29.753 -32.714 1.00 45.44 193 THR A N 1
ATOM 1488 C CA . THR A 1 193 ? 25.098 31.040 -33.402 1.00 45.44 193 THR A CA 1
ATOM 1489 C C . THR A 1 193 ? 23.814 31.418 -34.150 1.00 45.44 193 THR A C 1
ATOM 1491 O O . THR A 1 193 ? 23.230 30.576 -34.822 1.00 45.44 193 THR A O 1
ATOM 1494 N N . ALA A 1 194 ? 23.436 32.699 -34.028 1.00 42.25 194 ALA A N 1
ATOM 1495 C CA . ALA A 1 194 ? 22.273 33.408 -34.590 1.00 42.25 194 ALA A CA 1
ATOM 1496 C C . ALA A 1 194 ? 20.991 33.341 -33.730 1.00 42.25 194 ALA A C 1
ATOM 1498 O O . ALA A 1 194 ? 20.303 32.334 -33.698 1.00 42.25 194 ALA A O 1
ATOM 1499 N N . GLY A 1 195 ? 20.572 34.378 -33.007 1.00 45.06 195 GLY A N 1
ATOM 1500 C CA . GLY A 1 195 ? 21.113 35.716 -32.810 1.00 45.06 195 GLY A CA 1
ATOM 1501 C C . GLY A 1 195 ? 20.170 36.480 -31.878 1.00 45.06 195 GLY A C 1
ATOM 1502 O O . GLY A 1 195 ? 18.957 36.369 -32.013 1.00 45.06 195 GLY A O 1
ATOM 1503 N N . VAL A 1 196 ? 20.716 37.243 -30.934 1.00 41.47 196 VAL A N 1
ATOM 1504 C CA . VAL A 1 196 ? 19.983 38.300 -30.229 1.00 41.47 196 VAL A CA 1
ATOM 1505 C C . VAL A 1 196 ? 20.945 39.466 -30.080 1.00 41.47 196 VAL A C 1
ATOM 1507 O O . VAL A 1 196 ? 22.105 39.287 -29.709 1.00 41.47 196 VAL A O 1
ATOM 1510 N N . GLY A 1 197 ? 20.468 40.628 -30.512 1.00 41.84 197 GLY A N 1
ATOM 1511 C CA . GLY A 1 197 ? 21.255 41.821 -30.743 1.00 41.84 197 GLY A CA 1
ATOM 1512 C C . GLY A 1 197 ? 21.813 42.483 -29.489 1.00 41.84 197 GLY A C 1
ATOM 1513 O O . GLY A 1 197 ? 21.464 42.187 -28.350 1.00 41.84 197 GLY A O 1
ATOM 1514 N N . ALA A 1 198 ? 22.703 43.416 -29.794 1.00 43.34 198 ALA A N 1
ATOM 1515 C CA . ALA A 1 198 ? 23.345 44.368 -28.915 1.00 43.34 198 ALA A CA 1
ATOM 1516 C C . ALA A 1 198 ? 22.367 45.204 -28.069 1.00 43.34 198 ALA A C 1
ATOM 1518 O O . ALA A 1 198 ? 21.379 45.703 -28.603 1.00 43.34 198 ALA A O 1
ATOM 1519 N N . ALA A 1 199 ? 22.713 45.432 -26.795 1.00 41.22 199 ALA A N 1
ATOM 1520 C CA . ALA A 1 199 ? 22.951 46.758 -26.193 1.00 41.22 199 ALA A CA 1
ATOM 1521 C C . ALA A 1 199 ? 23.002 46.679 -24.648 1.00 41.22 199 ALA A C 1
ATOM 1523 O O . ALA A 1 199 ? 22.145 46.049 -24.037 1.00 41.22 199 ALA A O 1
ATOM 1524 N N . GLY A 1 200 ? 23.967 47.380 -24.029 1.00 39.22 200 GLY A N 1
ATOM 1525 C CA . GLY A 1 200 ? 24.023 47.678 -22.583 1.00 39.22 200 GLY A CA 1
ATOM 1526 C C . GLY A 1 200 ? 25.077 46.859 -21.816 1.00 39.22 200 GLY A C 1
ATOM 1527 O O . GLY A 1 200 ? 24.785 45.761 -21.371 1.00 39.22 200 GLY A O 1
ATOM 1528 N N . GLN A 1 201 ? 26.368 47.205 -21.800 1.00 41.47 201 GLN A N 1
ATOM 1529 C CA . GLN A 1 201 ? 27.025 48.317 -21.089 1.00 41.47 201 GLN A CA 1
ATOM 1530 C C . GLN A 1 201 ? 27.360 48.021 -19.603 1.00 41.47 201 GLN A C 1
ATOM 1532 O O . GLN A 1 201 ? 26.495 48.010 -18.741 1.00 41.47 201 GLN A O 1
ATOM 1537 N N . GLU A 1 202 ? 28.667 47.803 -19.376 1.00 40.12 202 GLU A N 1
ATOM 1538 C CA . GLU A 1 202 ? 29.525 48.169 -18.225 1.00 40.12 202 GLU A CA 1
ATOM 1539 C C . GLU A 1 202 ? 29.143 47.802 -16.768 1.00 40.12 202 GLU A C 1
ATOM 1541 O O . GLU A 1 202 ? 28.326 48.465 -16.141 1.00 40.12 202 GLU A O 1
ATOM 1546 N N . ARG A 1 203 ? 29.932 46.918 -16.123 1.00 40.66 203 ARG A N 1
ATOM 1547 C CA . ARG A 1 203 ? 31.067 47.294 -15.230 1.00 40.66 203 ARG A CA 1
ATOM 1548 C C . ARG A 1 203 ? 31.751 46.075 -14.564 1.00 40.66 203 ARG A C 1
ATOM 1550 O O . ARG A 1 203 ? 31.091 45.068 -14.324 1.00 40.66 203 ARG A O 1
ATOM 1557 N N . PRO A 1 204 ? 33.058 46.168 -14.229 1.00 50.84 204 PRO A N 1
ATOM 1558 C CA . PRO A 1 204 ? 33.835 45.109 -13.587 1.00 50.84 204 PRO A CA 1
ATOM 1559 C C . PRO A 1 204 ? 33.825 45.223 -12.052 1.00 50.84 204 PRO A C 1
ATOM 1561 O O . PRO A 1 204 ? 33.849 46.322 -11.499 1.00 50.84 204 PRO A O 1
ATOM 1564 N N . GLY A 1 205 ? 33.845 44.076 -11.370 1.00 41.41 205 GLY A N 1
ATOM 1565 C CA . GLY A 1 205 ? 33.854 43.979 -9.908 1.00 41.41 205 GLY A CA 1
ATOM 1566 C C . GLY A 1 205 ? 34.326 42.606 -9.431 1.00 41.41 205 GLY A C 1
ATOM 1567 O O . GLY A 1 205 ? 33.538 41.756 -9.041 1.00 41.41 205 GLY A O 1
ATOM 1568 N N . GLN A 1 206 ? 35.635 42.406 -9.525 1.00 43.62 206 GLN A N 1
ATOM 1569 C CA . GLN A 1 206 ? 36.459 41.444 -8.789 1.00 43.62 206 GLN A CA 1
ATOM 1570 C C . GLN A 1 206 ? 36.140 41.510 -7.280 1.00 43.62 206 GLN A C 1
ATOM 1572 O O . GLN A 1 206 ? 36.012 42.626 -6.800 1.00 43.62 206 GLN A O 1
ATOM 1577 N N . VAL A 1 207 ? 35.961 40.387 -6.562 1.00 39.28 207 VAL A N 1
ATOM 1578 C CA . VAL A 1 207 ? 36.809 39.817 -5.474 1.00 39.28 207 VAL A CA 1
ATOM 1579 C C . VAL A 1 207 ? 36.091 38.603 -4.849 1.00 39.28 207 VAL A C 1
ATOM 1581 O O . VAL A 1 207 ? 34.881 38.644 -4.652 1.00 39.28 207 VAL A O 1
ATOM 1584 N N . GLY A 1 208 ? 36.846 37.584 -4.423 1.00 37.75 208 GLY A N 1
ATOM 1585 C CA . GLY A 1 208 ? 36.464 36.798 -3.241 1.00 37.75 208 GLY A CA 1
ATOM 1586 C C . GLY A 1 208 ? 36.481 35.281 -3.391 1.00 37.75 208 GLY A C 1
ATOM 1587 O O . GLY A 1 208 ? 35.436 34.643 -3.380 1.00 37.75 208 GLY A O 1
ATOM 1588 N N . ALA A 1 209 ? 37.676 34.693 -3.442 1.00 47.31 209 ALA A N 1
ATOM 1589 C CA . ALA A 1 209 ? 37.884 33.336 -2.952 1.00 47.31 209 ALA A CA 1
ATOM 1590 C C . ALA A 1 209 ? 37.805 33.339 -1.418 1.00 47.31 209 ALA A C 1
ATOM 1592 O O . ALA A 1 209 ? 38.501 34.148 -0.814 1.00 47.31 209 ALA A O 1
ATOM 1593 N N . VAL A 1 210 ? 37.057 32.420 -0.796 1.00 42.97 210 VAL A N 1
ATOM 1594 C CA . VAL A 1 210 ? 37.394 31.888 0.537 1.00 42.97 210 VAL A CA 1
ATOM 1595 C C . VAL A 1 210 ? 36.947 30.432 0.634 1.00 42.97 210 VAL A C 1
ATOM 1597 O O . VAL A 1 210 ? 35.775 30.092 0.499 1.00 42.97 210 VAL A O 1
ATOM 1600 N N . GLN A 1 211 ? 37.940 29.597 0.898 1.00 49.75 211 GLN A N 1
ATOM 1601 C CA . GLN A 1 211 ? 37.881 28.213 1.328 1.00 49.75 211 GLN A CA 1
ATOM 1602 C C . GLN A 1 211 ? 37.971 28.172 2.863 1.00 49.75 211 GLN A C 1
ATOM 1604 O O . GLN A 1 211 ? 38.810 28.866 3.430 1.00 49.75 211 GLN A O 1
ATOM 1609 N N . ALA A 1 212 ? 37.136 27.363 3.516 1.00 41.75 212 ALA A N 1
ATOM 1610 C CA . ALA A 1 212 ? 37.292 26.824 4.880 1.00 41.75 212 ALA A CA 1
ATOM 1611 C C . ALA A 1 212 ? 36.135 25.822 5.064 1.00 41.75 212 ALA A C 1
ATOM 1613 O O . ALA A 1 212 ? 34.980 26.202 4.914 1.00 41.75 212 ALA A O 1
ATOM 1614 N N . ASP A 1 213 ? 36.312 24.507 5.167 1.00 44.41 213 ASP A N 1
ATOM 1615 C CA . ASP A 1 213 ? 37.041 23.720 6.170 1.00 44.41 213 ASP A CA 1
ATOM 1616 C C . ASP A 1 213 ? 36.811 24.169 7.623 1.00 44.41 213 ASP A C 1
ATOM 1618 O O . ASP A 1 213 ? 37.361 25.181 8.057 1.00 44.41 213 ASP A O 1
ATOM 1622 N N . ARG A 1 214 ? 35.989 23.399 8.357 1.00 42.47 214 ARG A N 1
ATOM 1623 C CA . ARG A 1 214 ? 36.126 23.100 9.797 1.00 42.47 214 ARG A CA 1
ATOM 1624 C C . ARG A 1 214 ? 35.044 22.128 10.288 1.00 42.47 214 ARG A C 1
ATOM 1626 O O . ARG A 1 214 ? 33.893 22.482 10.513 1.00 42.47 214 ARG A O 1
ATOM 1633 N N . SER A 1 215 ? 35.473 20.886 10.460 1.00 40.56 215 SER A N 1
ATOM 1634 C CA . SER A 1 215 ? 35.357 20.043 11.657 1.00 40.56 215 SER A CA 1
ATOM 1635 C C . SER A 1 215 ? 34.464 20.488 12.841 1.00 40.56 215 SER A C 1
ATOM 1637 O O . SER A 1 215 ? 34.806 21.415 13.567 1.00 40.56 215 SER A O 1
ATOM 1639 N N . ALA A 1 216 ? 33.478 19.624 13.133 1.00 41.06 216 ALA A N 1
ATOM 1640 C CA . ALA A 1 216 ? 33.276 18.911 14.415 1.00 41.06 216 ALA A CA 1
ATOM 1641 C C . ALA A 1 216 ? 32.679 19.683 15.646 1.00 41.06 216 ALA A C 1
ATOM 1643 O O . ALA A 1 216 ? 32.307 20.843 15.518 1.00 41.06 216 ALA A O 1
ATOM 1644 N N . PRO A 1 217 ? 32.409 19.022 16.804 1.00 57.41 217 PRO A N 1
ATOM 1645 C CA . PRO A 1 217 ? 31.041 18.760 17.282 1.00 57.41 217 PRO A CA 1
ATOM 1646 C C . PRO A 1 217 ? 30.752 19.227 18.733 1.00 57.41 217 PRO A C 1
ATOM 1648 O O . PRO A 1 217 ? 31.657 19.448 19.533 1.00 57.41 217 PRO A O 1
ATOM 1651 N N . GLY A 1 218 ? 29.471 19.228 19.122 1.00 40.16 218 GLY A N 1
ATOM 1652 C CA . GLY A 1 218 ? 29.048 19.018 20.516 1.00 40.16 218 GLY A CA 1
ATOM 1653 C C . GLY A 1 218 ? 28.306 20.165 21.213 1.00 40.16 218 GLY A C 1
ATOM 1654 O O . GLY A 1 218 ? 28.411 21.320 20.820 1.00 40.16 218 GLY A O 1
ATOM 1655 N N . VAL A 1 219 ? 27.645 19.786 22.325 1.00 43.09 219 VAL A N 1
ATOM 1656 C CA . VAL A 1 219 ? 26.917 20.600 23.336 1.00 43.09 219 VAL A CA 1
ATOM 1657 C C . VAL A 1 219 ? 25.448 20.880 22.957 1.00 43.09 219 VAL A C 1
ATOM 1659 O O . VAL A 1 219 ? 25.190 21.434 21.903 1.00 43.09 219 VAL A O 1
ATOM 1662 N N . ARG A 1 220 ? 24.389 20.584 23.729 1.00 41.28 220 ARG A N 1
ATOM 1663 C CA . ARG A 1 220 ? 24.103 19.937 25.033 1.00 41.28 220 ARG A CA 1
ATOM 1664 C C . ARG A 1 220 ? 22.574 19.650 25.064 1.00 41.28 220 ARG A C 1
ATOM 1666 O O . ARG A 1 220 ? 21.850 20.208 24.243 1.00 41.28 220 ARG A O 1
ATOM 1673 N N . PRO A 1 221 ? 22.062 18.850 26.018 1.00 52.38 221 PRO A N 1
ATOM 1674 C CA . PRO A 1 221 ? 20.637 18.567 26.168 1.00 52.38 221 PRO A CA 1
ATOM 1675 C C . PRO A 1 221 ? 19.907 19.681 26.944 1.00 52.38 221 PRO A C 1
ATOM 1677 O O . PRO A 1 221 ? 20.393 20.139 27.977 1.00 52.38 221 PRO A O 1
ATOM 1680 N N . ALA A 1 222 ? 18.720 20.068 26.473 1.00 46.38 222 ALA A N 1
ATOM 1681 C CA . ALA A 1 222 ? 17.710 20.825 27.220 1.00 46.38 222 ALA A CA 1
ATOM 1682 C C . ALA A 1 222 ? 16.421 19.982 27.176 1.00 46.38 222 ALA A C 1
ATOM 1684 O O . ALA A 1 222 ? 15.936 19.653 26.099 1.00 46.38 222 ALA A O 1
ATOM 1685 N N . ALA A 1 223 ? 16.024 19.338 28.274 1.00 42.97 223 ALA A N 1
ATOM 1686 C CA . ALA A 1 223 ? 15.246 19.920 29.368 1.00 42.97 223 ALA A CA 1
ATOM 1687 C C . ALA A 1 223 ? 13.851 20.387 28.908 1.00 42.97 223 ALA A C 1
ATOM 1689 O O . ALA A 1 223 ? 13.724 21.409 28.248 1.00 42.97 223 ALA A O 1
ATOM 1690 N N . GLY A 1 224 ? 12.843 19.595 29.297 1.00 47.28 224 GLY A N 1
ATOM 1691 C CA . GLY A 1 224 ? 11.471 20.002 29.619 1.00 47.28 224 GLY A CA 1
ATOM 1692 C C . GLY A 1 224 ? 10.710 20.844 28.597 1.00 47.28 224 GLY A C 1
ATOM 1693 O O . GLY A 1 224 ? 10.867 22.061 28.552 1.00 47.28 224 GLY A O 1
ATOM 1694 N N . ARG A 1 225 ? 9.764 20.221 27.884 1.00 44.50 225 ARG A N 1
ATOM 1695 C CA . ARG A 1 225 ? 8.630 20.955 27.317 1.00 44.50 225 ARG A CA 1
ATOM 1696 C C . ARG A 1 225 ? 7.325 20.221 27.593 1.00 44.50 225 ARG A C 1
ATOM 1698 O O . ARG A 1 225 ? 7.185 19.050 27.249 1.00 44.50 225 ARG A O 1
ATOM 1705 N N . ASP A 1 226 ? 6.437 20.952 28.256 1.00 49.53 226 ASP A N 1
ATOM 1706 C CA . ASP A 1 226 ? 5.101 20.575 28.703 1.00 49.53 226 ASP A CA 1
ATOM 1707 C C . ASP A 1 226 ? 4.194 19.996 27.602 1.00 49.53 226 ASP A C 1
ATOM 1709 O O . ASP A 1 226 ? 4.248 20.446 26.450 1.00 49.53 226 ASP A O 1
ATOM 1713 N N . PRO A 1 227 ? 3.282 19.076 27.967 1.00 50.47 227 PRO A N 1
ATOM 1714 C CA . PRO A 1 227 ? 2.167 18.649 27.140 1.00 50.47 227 PRO A CA 1
ATOM 1715 C C . PRO A 1 227 ? 0.985 19.609 27.346 1.00 50.47 227 PRO A C 1
ATOM 1717 O O . PRO A 1 227 ? 0.287 19.547 28.353 1.00 50.47 227 PRO A O 1
ATOM 1720 N N . GLY A 1 228 ? 0.734 20.515 26.402 1.00 54.50 228 GLY A N 1
ATOM 1721 C CA . GLY A 1 228 ? -0.398 21.430 26.555 1.00 54.50 228 GLY A CA 1
ATOM 1722 C C . GLY A 1 228 ? -0.562 22.439 25.435 1.00 54.50 228 GLY A C 1
ATOM 1723 O O . GLY A 1 228 ? -0.336 23.627 25.636 1.00 54.50 228 GLY A O 1
ATOM 1724 N N . SER A 1 229 ? -0.970 21.990 24.250 1.00 49.97 229 SER A N 1
ATOM 1725 C CA . SER A 1 229 ? -1.654 22.848 23.272 1.00 49.97 229 SER A CA 1
ATOM 1726 C C . SER A 1 229 ? -2.464 21.984 22.300 1.00 49.97 229 SER A C 1
ATOM 1728 O O . SER A 1 229 ? -1.865 21.232 21.528 1.00 49.97 229 SER A O 1
ATOM 1730 N N . PRO A 1 230 ? -3.807 22.061 22.319 1.00 57.62 230 PRO A N 1
ATOM 1731 C CA . PRO A 1 230 ? -4.644 21.434 21.308 1.00 57.62 230 PRO A CA 1
ATOM 1732 C C . PRO A 1 230 ? -4.518 22.227 20.003 1.00 57.62 230 PRO A C 1
ATOM 1734 O O . PRO A 1 230 ? -4.893 23.397 19.929 1.00 57.62 230 PRO A O 1
ATOM 1737 N N . GLY A 1 231 ? -3.960 21.589 18.976 1.00 54.78 231 GLY A N 1
ATOM 1738 C CA . GLY A 1 231 ? -3.956 22.123 17.618 1.00 54.78 231 GLY A CA 1
ATOM 1739 C C . GLY A 1 231 ? -5.368 22.134 17.008 1.00 54.78 231 GLY A C 1
ATOM 1740 O O . GLY A 1 231 ? -6.215 21.326 17.395 1.00 54.78 231 GLY A O 1
ATOM 1741 N N . PRO A 1 232 ? -5.643 23.040 16.054 1.00 53.78 232 PRO A N 1
ATOM 1742 C CA . PRO A 1 232 ? -6.951 23.180 15.426 1.00 53.78 232 PRO A CA 1
ATOM 1743 C C . PRO A 1 232 ? -7.296 21.948 14.581 1.00 53.78 232 PRO A C 1
ATOM 1745 O O . PRO A 1 232 ? -6.543 21.554 13.693 1.00 53.78 232 PRO A O 1
ATOM 1748 N N . ASN A 1 233 ? -8.458 21.365 14.872 1.00 56.53 233 ASN A N 1
ATOM 1749 C CA . ASN A 1 233 ? -9.029 20.182 14.237 1.00 56.53 233 ASN A CA 1
ATOM 1750 C C . ASN A 1 233 ? -9.515 20.502 12.804 1.00 56.53 233 ASN A C 1
ATOM 1752 O O . ASN A 1 233 ? -10.483 21.255 12.658 1.00 56.53 233 ASN A O 1
ATOM 1756 N N . PRO A 1 234 ? -8.902 19.963 11.733 1.00 55.97 234 PRO A N 1
ATOM 1757 C CA . PRO A 1 234 ? -9.425 20.094 10.386 1.00 55.97 234 PRO A CA 1
ATOM 1758 C C . PRO A 1 234 ? -10.274 18.866 10.029 1.00 55.97 234 PRO A C 1
ATOM 1760 O O . PRO A 1 234 ? -9.767 17.748 9.996 1.00 55.97 234 PRO A O 1
ATOM 1763 N N . ARG A 1 235 ? -11.515 19.143 9.596 1.00 50.28 235 ARG A N 1
ATOM 1764 C CA . ARG A 1 235 ? -12.471 18.267 8.875 1.00 50.28 235 ARG A CA 1
ATOM 1765 C C . ARG A 1 235 ? -13.498 17.537 9.748 1.00 50.28 235 ARG A C 1
ATOM 1767 O O . ARG A 1 235 ? -13.360 16.368 10.087 1.00 50.28 235 ARG A O 1
ATOM 1774 N N . GLN A 1 236 ? -14.613 18.229 9.987 1.00 54.66 236 GLN A N 1
ATOM 1775 C CA . GLN A 1 236 ? -15.907 17.577 10.185 1.00 54.66 236 GLN A CA 1
ATOM 1776 C C . GLN A 1 236 ? -16.327 16.866 8.884 1.00 54.66 236 GLN A C 1
ATOM 1778 O O . GLN A 1 236 ? -16.288 17.500 7.825 1.00 54.66 236 GLN A O 1
ATOM 1783 N N . PRO A 1 237 ? -16.747 15.591 8.923 1.00 56.91 237 PRO A N 1
ATOM 1784 C CA . PRO A 1 237 ? -17.472 14.985 7.818 1.00 56.91 237 PRO A CA 1
ATOM 1785 C C . PRO A 1 237 ? -18.906 15.532 7.761 1.00 56.91 237 PRO A C 1
ATOM 1787 O O . PRO A 1 237 ? -19.567 15.729 8.783 1.00 56.91 237 PRO A O 1
ATOM 1790 N N . VAL A 1 238 ? -19.353 15.793 6.534 1.00 59.34 238 VAL A N 1
ATOM 1791 C CA . VAL A 1 238 ? -20.716 16.184 6.166 1.00 59.34 238 VAL A CA 1
ATOM 1792 C C . VAL A 1 238 ? -21.696 15.143 6.715 1.00 59.34 238 VAL A C 1
ATOM 1794 O O . VAL A 1 238 ? -21.535 13.950 6.481 1.00 59.34 238 VAL A O 1
ATOM 1797 N N . ARG A 1 239 ? -22.689 15.598 7.488 1.00 54.72 239 ARG A N 1
ATOM 1798 C CA . ARG A 1 239 ? -23.819 14.774 7.931 1.00 54.72 239 ARG A CA 1
ATOM 1799 C C . ARG A 1 239 ? -24.727 14.511 6.734 1.00 54.72 239 ARG A C 1
ATOM 1801 O O . ARG A 1 239 ? -25.343 15.453 6.239 1.00 54.72 239 ARG A O 1
ATOM 1808 N N . ASP A 1 240 ? -24.849 13.256 6.327 1.00 60.44 240 ASP A N 1
ATOM 1809 C CA . ASP A 1 240 ? -25.962 12.837 5.479 1.00 60.44 240 ASP A CA 1
ATOM 1810 C C . ASP A 1 240 ? -27.273 12.878 6.293 1.00 60.44 240 ASP A C 1
ATOM 1812 O O . ASP A 1 240 ? -27.290 12.462 7.460 1.00 60.44 240 ASP A O 1
ATOM 1816 N N . PRO A 1 241 ? -28.375 13.405 5.730 1.00 62.09 241 PRO A N 1
ATOM 1817 C CA . PRO A 1 241 ? -29.674 13.412 6.388 1.00 62.09 241 PRO A CA 1
ATOM 1818 C C . PRO A 1 241 ? -30.277 11.998 6.432 1.00 62.09 241 PRO A C 1
ATOM 1820 O O . PRO A 1 241 ? -30.320 11.288 5.429 1.00 62.09 241 PRO A O 1
ATOM 1823 N N . LEU A 1 242 ? -30.758 11.606 7.614 1.00 63.97 242 LEU A N 1
ATOM 1824 C CA . LEU A 1 242 ? -31.501 10.364 7.855 1.00 63.97 242 LEU A CA 1
ATOM 1825 C C . LEU A 1 242 ? -32.743 10.267 6.942 1.00 63.97 242 LEU A C 1
ATOM 1827 O O . LEU A 1 242 ? -33.441 11.271 6.774 1.00 63.97 242 LEU A O 1
ATOM 1831 N N . PRO A 1 243 ? -33.067 9.080 6.393 1.00 60.66 243 PRO A N 1
ATOM 1832 C CA . PRO A 1 243 ? -34.299 8.876 5.642 1.00 60.66 243 PRO A CA 1
A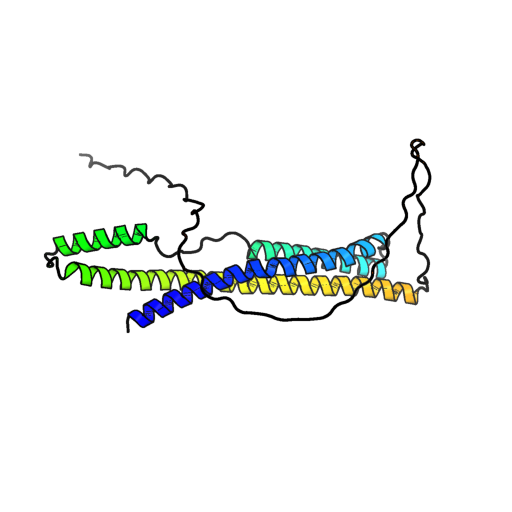TOM 1833 C C . PRO A 1 243 ? -35.524 8.982 6.559 1.00 60.66 243 PRO A C 1
ATOM 1835 O O . PRO A 1 243 ? -35.538 8.461 7.675 1.00 60.66 243 PRO A O 1
ATOM 1838 N N . ALA A 1 244 ? -36.554 9.669 6.064 1.00 59.88 244 ALA A N 1
ATOM 1839 C CA . ALA A 1 244 ? -37.834 9.835 6.735 1.00 59.88 244 ALA A CA 1
ATOM 1840 C C . ALA A 1 244 ? -38.509 8.475 6.974 1.00 59.88 244 ALA A C 1
ATOM 1842 O O . ALA A 1 244 ? -38.736 7.704 6.040 1.00 59.88 244 ALA A O 1
ATOM 1843 N N . VAL A 1 245 ? -38.842 8.205 8.236 1.00 62.66 245 VAL A N 1
ATOM 1844 C CA . VAL A 1 245 ? -39.718 7.105 8.641 1.00 62.66 245 VAL A CA 1
ATOM 1845 C C . VAL A 1 245 ? -41.124 7.444 8.146 1.00 62.66 245 VAL A C 1
ATOM 1847 O O . VAL A 1 245 ? -41.736 8.405 8.603 1.00 62.66 245 VAL A O 1
ATOM 1850 N N . SER A 1 246 ? -41.600 6.693 7.155 1.00 64.94 246 SER A N 1
ATOM 1851 C CA . SER A 1 246 ? -42.977 6.760 6.671 1.00 64.94 246 SER A CA 1
ATOM 1852 C C . SER A 1 246 ? -43.859 5.944 7.612 1.00 64.94 246 SER A C 1
ATOM 1854 O O . SER A 1 246 ? -43.800 4.715 7.587 1.00 64.94 246 SER A O 1
ATOM 1856 N N . ASP A 1 247 ? -44.674 6.625 8.417 1.00 57.66 247 ASP A N 1
ATOM 1857 C CA . ASP A 1 247 ? -45.766 6.022 9.184 1.00 57.66 247 ASP A CA 1
ATOM 1858 C C . ASP A 1 247 ? -46.790 5.404 8.221 1.00 57.66 247 ASP A C 1
ATOM 1860 O O . ASP A 1 247 ? -47.587 6.093 7.582 1.00 57.66 247 ASP A O 1
ATOM 1864 N N . GLY A 1 248 ? -46.744 4.080 8.085 1.00 61.28 248 GLY A N 1
ATOM 1865 C CA . GLY A 1 248 ? -47.801 3.295 7.461 1.00 61.28 248 GLY A CA 1
ATOM 1866 C C . GLY A 1 248 ? -48.913 3.044 8.473 1.00 61.28 248 GLY A C 1
ATOM 1867 O O . GLY A 1 248 ? -48.795 2.148 9.305 1.00 61.28 248 GLY A O 1
ATOM 1868 N N . GLY A 1 249 ? -49.978 3.842 8.408 1.00 57.97 249 GLY A N 1
ATOM 1869 C CA . GLY A 1 249 ? -51.211 3.598 9.156 1.00 57.97 249 GLY A CA 1
ATOM 1870 C C . GLY A 1 249 ? -51.963 2.354 8.647 1.00 57.97 249 GLY A C 1
ATOM 1871 O O . GLY A 1 249 ? -51.862 2.025 7.461 1.0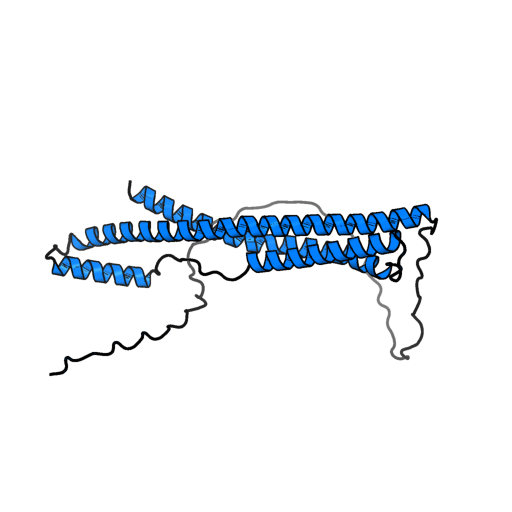0 57.97 249 GLY A O 1
ATOM 1872 N N . PRO A 1 250 ? -52.715 1.654 9.515 1.00 65.12 250 PRO A N 1
ATOM 1873 C CA . PRO A 1 250 ? -53.527 0.508 9.121 1.00 65.12 250 PRO A CA 1
ATOM 1874 C C . PRO A 1 250 ? -54.780 0.981 8.370 1.00 65.12 250 PRO A C 1
ATOM 1876 O O . PRO A 1 250 ? -55.492 1.866 8.840 1.00 65.12 250 PRO A O 1
ATOM 1879 N N . GLY A 1 251 ? -55.017 0.409 7.189 1.00 65.12 251 GLY A N 1
ATOM 1880 C CA . GLY A 1 251 ? -56.268 0.566 6.452 1.00 65.12 251 GLY A CA 1
ATOM 1881 C C . GLY A 1 251 ? -57.329 -0.397 6.978 1.00 65.12 251 GLY A C 1
ATOM 1882 O O . GLY A 1 251 ? -57.031 -1.578 7.174 1.00 65.12 251 GLY A O 1
ATOM 1883 N N . ASP A 1 252 ? -58.521 0.155 7.202 1.00 62.31 252 ASP A N 1
ATOM 1884 C CA . ASP A 1 252 ? -59.792 -0.542 7.435 1.00 62.31 252 ASP A CA 1
ATOM 1885 C C . ASP A 1 252 ? -60.251 -1.368 6.218 1.00 62.31 252 ASP A C 1
ATOM 1887 O O . ASP A 1 252 ? -59.965 -0.955 5.065 1.00 62.31 252 ASP A O 1
#

Secondary structure (DSSP, 8-state):
-HHHHHHHHHHHHHHHHHHHHHHHHHHHHHHHHHHHHHHHHHHHHHHPPPP-S-HHHHHHHHHHHHHHHHHHHHHHHHHHHHS-----PPPPHHHHHHHHHHHHHHHHHTT--HHHHHHHHHHHHHHHHHHHHHHHHHHHHHHHHHHHHHHHHHHHHHHHHHHHHHHHHHHHHHHHHHHT--TT---------S--------------------------------S--------PPP-PPPPP----PPP-

Sequence (252 aa):
MFDYLEKHCAEAYKREVDQDENVFRSLPFFAATLGVQIAILIPLVARLPAFRLDPYVLVLHGLLGLTGVGVVMTVVFLFIATAQRTFRYPPSETALIVWARAERDTYLQAGFDRADVEAVVADDLRARLAEEFAQAAEHNRAQNLIRLKVRARALAALIAALCLALALAATMFVHDLIVGSGPGATRVTASHTAGVGAAGQERPGQVGAVQADRSAPGVRPAAGRDPGSPGPNPRQPVRDPLPAVSDGGPGD

Radius of gyration: 33.18 Å; chains: 1; bounding box: 98×58×82 Å

pLDDT: mean 79.57, std 19.81, range [37.75, 97.31]